Protein AF-A0A6P0TKI1-F1 (afdb_monomer)

pLDDT: mean 76.1, std 17.0, range [27.91, 98.0]

Radius of gyration: 43.07 Å; Cα contacts (8 Å, |Δi|>4): 318; chains: 1; bounding box: 71×41×151 Å

Solvent-accessible surface area (backbone atoms only — not comparable to full-atom values): 20680 Å² total; per-residu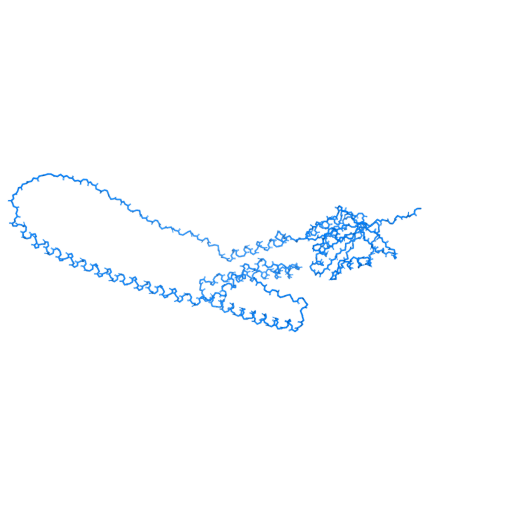e (Å²): 138,79,88,75,72,78,72,84,85,58,58,67,84,57,47,51,58,53,50,52,52,50,51,52,51,50,52,52,50,51,50,48,31,53,52,25,43,59,56,44,58,74,37,76,86,48,32,62,61,53,50,50,43,50,52,51,51,52,50,53,50,50,51,52,47,44,40,38,75,73,66,71,39,90,56,71,64,57,71,71,63,47,74,80,57,46,78,48,49,53,56,54,50,51,54,10,65,53,76,58,82,64,57,58,63,51,53,55,52,50,53,56,51,50,56,52,50,51,57,50,49,55,55,52,49,57,51,49,52,56,51,52,51,55,50,49,56,51,50,52,58,51,49,54,61,49,51,70,59,51,80,79,62,86,89,77,87,90,84,88,87,87,89,81,84,89,84,82,84,82,82,82,80,82,83,79,81,82,76,79,78,82,77,77,85,66,58,70,65,59,57,51,50,50,52,50,52,53,52,48,52,35,57,75,68,36,74,78,54,63,65,82,55,49,35,67,57,56,23,51,66,72,55,71,58,48,94,35,24,40,38,38,39,32,46,27,79,48,72,68,48,48,54,48,47,50,48,31,50,59,41,32,59,69,49,43,74,79,59,39,93,56,61,72,48,79,45,83,35,73,31,79,88,36,69,69,54,29,54,52,49,53,35,68,43,87,47,86,62,59,75,42,28,39,36,37,44,36,40,54,74,85,67,51,80,85,74,52,70,69,59,47,53,37,43,45,56,91,46,99,50,68,45,69,19,38,57,41,84,90,46,64,49,74,56,80,36,35,36,38,38,24,47,26,67,63,80,79,74,85,124

Secondary structure (DSSP, 8-state):
-------TT--HHHHHHHHHHHHHHHHHHHHHHHHHHHHHTT-HHHHHHHHHHHHHHHHHHHHHHHHHHHS----THHHHT-TTTHHHHHHHHHHHH--GGGHHHHHHHHHHHHHHHHHHHHHHHHHHHHHHHHHHHHHHHHHHHHHHHHTTS------------PPPPPPPPPPP--PPP------HHHHHHHHHHHHHHHHHTTSS---TT-HHHHHHHHTS-TTSEEEEEEEESSHHHHHHHHHHHHHHHHHGGGT-SPPEEEEEEE-SS-HHHHHHHHHH----PPSSEEEEEE--TT--GGGS-SEEEEE-TTSS-EEEEEEEEEEEEEESEEEEEEEEPPP----

Nearest PDB structures (foldseek):
  3a3k-assembly2_B  TM=5.604E-01  e=4.523E+00  Rattus norvegicus

Sequence (351 aa):
MGINLPVESQPLAIAIPAATVMLCLSGWLGWCILQGLRHSWQNVALRHTLQLFYLLLVSLLLQSFAIVYILDKDITAIPRYNFISYPVLLPLFAIGLTREGKRQKVEGKRQKAEGRRQK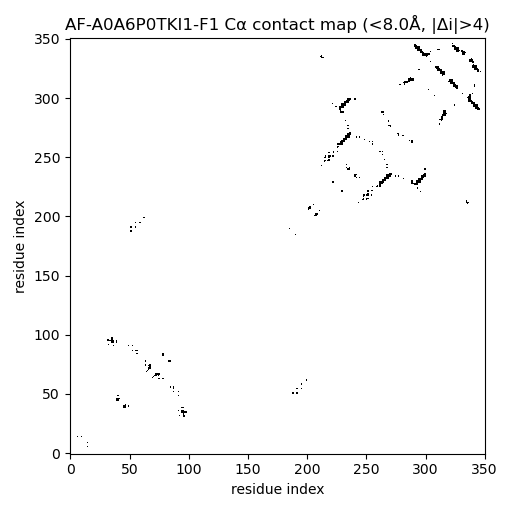AGEKAEGRRQKAGEKAKGRRQKAGEKAKGRRQKAEQKTPNSPTPPLPYSPTPSLPHSPTSPLPHSLTPPLLTALLAGLLSTCFVVHGIVFQKGYHPHQVAQDMTQFPEQSLLVAVSYQSLQEVALGLSFALEVEKRYPQLGETPAHFIFIDRSNSYADAWQQLRLAPHALSLPLNLWAIASPGMKTKDYPPTLTVRRPNRKARVTCAIAPDYFHRIGFPYQLFQCPLPQRNQ

Mean predicted aligned error: 17.3 Å

Structure (mmCIF, N/CA/C/O backbone):
data_AF-A0A6P0TKI1-F1
#
_entry.id   AF-A0A6P0TKI1-F1
#
loop_
_atom_site.group_PDB
_atom_site.id
_atom_site.type_symbol
_atom_site.label_atom_id
_atom_site.label_alt_id
_atom_site.label_comp_id
_atom_site.label_asym_id
_atom_site.label_entity_id
_atom_site.label_seq_id
_atom_site.pdbx_PDB_ins_code
_atom_site.Cartn_x
_atom_site.Cartn_y
_atom_site.Cartn_z
_atom_site.occupancy
_atom_site.B_iso_or_equiv
_atom_site.auth_seq_id
_atom_site.auth_comp_id
_atom_site.auth_asym_id
_atom_site.auth_atom_id
_atom_site.pdbx_PDB_model_num
ATOM 1 N N . MET A 1 1 ? 11.376 -12.779 -14.293 1.00 27.91 1 MET A N 1
ATOM 2 C CA . MET A 1 1 ? 11.626 -14.053 -13.590 1.00 27.91 1 MET A CA 1
ATOM 3 C C . MET A 1 1 ? 12.611 -13.757 -12.466 1.00 27.91 1 MET A C 1
ATOM 5 O O . MET A 1 1 ? 13.812 -13.850 -12.662 1.00 27.91 1 MET A O 1
ATOM 9 N N . GLY A 1 2 ? 12.109 -13.218 -11.353 1.00 34.00 2 GLY A N 1
ATOM 10 C CA . GLY A 1 2 ? 12.927 -12.927 -10.177 1.00 34.00 2 GLY A CA 1
ATOM 11 C C . GLY A 1 2 ? 12.898 -14.144 -9.268 1.00 34.00 2 GLY A C 1
ATOM 12 O O . GLY A 1 2 ? 11.821 -14.545 -8.837 1.00 34.00 2 GLY A O 1
ATOM 13 N N . ILE A 1 3 ? 14.053 -14.755 -9.024 1.00 31.95 3 ILE A N 1
ATOM 14 C CA . ILE A 1 3 ? 14.199 -15.772 -7.985 1.00 31.95 3 ILE A CA 1
ATOM 15 C C . ILE A 1 3 ? 14.209 -15.009 -6.656 1.00 31.95 3 ILE A C 1
ATOM 17 O O . ILE A 1 3 ? 15.262 -14.593 -6.184 1.00 31.95 3 ILE A O 1
ATOM 21 N N . ASN A 1 4 ? 13.028 -14.761 -6.091 1.00 36.22 4 ASN A N 1
ATOM 22 C CA . ASN A 1 4 ? 12.914 -14.343 -4.698 1.00 36.22 4 ASN A CA 1
ATOM 23 C C . ASN A 1 4 ? 12.928 -15.614 -3.854 1.00 36.22 4 ASN A C 1
ATOM 25 O O . ASN A 1 4 ? 11.908 -16.282 -3.697 1.00 36.22 4 ASN A O 1
ATOM 29 N N . LEU A 1 5 ? 14.111 -15.978 -3.364 1.00 43.09 5 LEU A N 1
ATOM 30 C CA . LEU A 1 5 ? 14.224 -16.956 -2.289 1.00 43.09 5 LEU A CA 1
ATOM 31 C C . LEU A 1 5 ? 13.527 -16.363 -1.051 1.00 43.09 5 LEU A C 1
ATOM 33 O O . LEU A 1 5 ? 13.781 -15.200 -0.733 1.00 43.09 5 LEU A O 1
ATOM 37 N N . PRO A 1 6 ? 12.634 -17.100 -0.372 1.00 42.78 6 PRO A N 1
ATOM 38 C CA . PRO A 1 6 ? 11.973 -16.615 0.833 1.00 42.78 6 PRO A CA 1
ATOM 39 C C . PRO A 1 6 ? 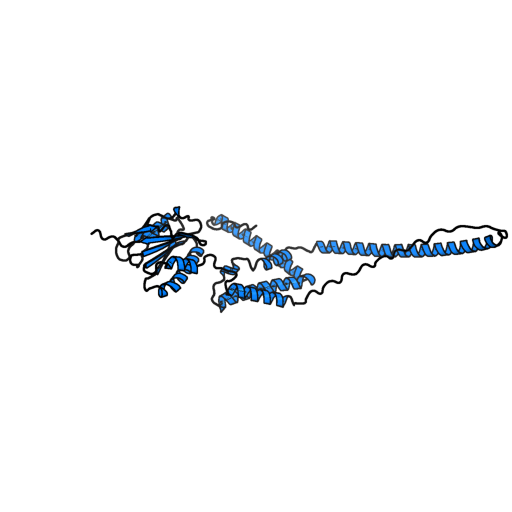13.026 -16.473 1.940 1.00 42.78 6 PRO A C 1
ATOM 41 O O . PRO A 1 6 ? 13.535 -17.471 2.446 1.00 42.78 6 PRO A O 1
ATOM 44 N N . VAL A 1 7 ? 13.410 -15.233 2.263 1.00 50.31 7 VAL A N 1
ATOM 45 C CA . VAL A 1 7 ? 14.434 -14.930 3.285 1.00 50.31 7 VAL A CA 1
ATOM 46 C C . VAL A 1 7 ? 13.836 -14.880 4.698 1.00 50.31 7 VAL A C 1
ATOM 48 O O . VAL A 1 7 ? 14.569 -14.927 5.681 1.00 50.31 7 VAL A O 1
ATOM 51 N N . GLU A 1 8 ? 12.512 -14.856 4.844 1.00 40.09 8 GLU A N 1
ATOM 52 C CA . GLU A 1 8 ? 11.886 -14.940 6.163 1.00 40.09 8 GLU A CA 1
ATOM 53 C C . GLU A 1 8 ? 11.973 -16.382 6.694 1.00 40.09 8 GLU A C 1
ATOM 55 O O . GLU A 1 8 ? 11.324 -17.288 6.177 1.00 40.09 8 GLU A O 1
ATOM 60 N N . SER A 1 9 ? 12.800 -16.573 7.735 1.00 53.84 9 SER A N 1
ATOM 61 C CA . SER A 1 9 ? 13.033 -17.801 8.535 1.00 53.84 9 SER A CA 1
ATOM 62 C C . SER A 1 9 ? 14.008 -18.881 8.015 1.00 53.84 9 SER A C 1
ATOM 64 O O . SER A 1 9 ? 13.968 -20.019 8.478 1.00 53.84 9 SER A O 1
ATOM 66 N N . GLN A 1 10 ? 14.949 -18.562 7.119 1.00 68.06 10 GLN A N 1
ATOM 67 C CA . GLN A 1 10 ? 15.999 -19.525 6.730 1.00 68.06 10 GLN A CA 1
ATOM 68 C C . GLN A 1 10 ? 17.114 -19.621 7.796 1.00 68.06 10 GLN A C 1
ATOM 70 O O . GLN A 1 10 ? 17.550 -18.589 8.315 1.00 68.06 10 GLN A O 1
ATOM 75 N N . PRO A 1 11 ? 17.637 -20.824 8.109 1.00 84.25 11 PRO A N 1
ATOM 76 C CA . PRO A 1 11 ? 18.769 -20.968 9.018 1.00 84.25 11 PRO A CA 1
ATOM 77 C C . PRO A 1 11 ? 19.996 -20.225 8.473 1.00 84.25 11 PRO A C 1
ATOM 79 O O . PRO A 1 11 ? 20.278 -20.243 7.271 1.00 84.25 11 PRO A O 1
ATOM 82 N N . LEU A 1 12 ? 20.754 -19.596 9.376 1.00 81.19 12 LEU A N 1
ATOM 83 C CA . LEU A 1 12 ? 21.861 -18.685 9.048 1.00 81.19 12 LEU A CA 1
ATOM 84 C C . LEU A 1 12 ? 22.904 -19.323 8.105 1.00 81.19 12 LEU A C 1
ATOM 86 O O . LEU A 1 12 ? 23.461 -18.654 7.236 1.00 81.19 12 LEU A O 1
ATOM 90 N N . ALA A 1 13 ? 23.099 -20.640 8.231 1.00 84.56 13 ALA A N 1
ATOM 91 C CA . ALA A 1 13 ? 23.997 -21.442 7.404 1.00 84.56 13 ALA A CA 1
ATOM 92 C C . ALA A 1 13 ? 23.614 -21.493 5.912 1.00 84.56 13 ALA A C 1
ATOM 94 O O . ALA A 1 13 ? 24.494 -21.668 5.076 1.00 84.56 13 ALA A O 1
ATOM 95 N N . ILE A 1 14 ? 22.332 -21.328 5.564 1.00 78.19 14 ILE A N 1
ATOM 96 C CA . ILE A 1 14 ? 21.852 -21.267 4.171 1.00 78.19 14 ILE A CA 1
ATOM 97 C C . ILE A 1 14 ? 21.772 -19.809 3.703 1.00 78.19 14 ILE A C 1
ATOM 99 O O . ILE A 1 14 ? 22.105 -19.497 2.557 1.00 78.19 14 ILE A O 1
ATOM 103 N N . ALA A 1 15 ? 21.384 -18.900 4.602 1.00 72.50 15 ALA A N 1
ATOM 104 C CA . ALA A 1 15 ? 21.229 -17.484 4.289 1.00 72.50 15 ALA A CA 1
ATOM 105 C C . ALA A 1 15 ? 22.553 -16.824 3.863 1.00 72.50 15 ALA A C 1
ATOM 107 O O . ALA A 1 15 ? 22.581 -16.119 2.854 1.00 72.50 15 ALA A O 1
ATOM 108 N N . ILE A 1 16 ? 23.652 -17.083 4.583 1.00 84.94 16 ILE A N 1
ATOM 109 C CA . ILE A 1 16 ? 24.971 -16.505 4.277 1.00 84.94 16 ILE A CA 1
ATOM 110 C C . ILE A 1 16 ? 25.453 -16.874 2.863 1.00 84.94 16 ILE A C 1
ATOM 112 O O . ILE A 1 16 ? 25.686 -15.955 2.076 1.00 84.94 16 ILE A O 1
ATOM 116 N N . PRO A 1 17 ? 25.577 -18.161 2.476 1.00 86.19 17 PRO A N 1
ATOM 117 C CA . PRO A 1 17 ? 26.071 -18.509 1.145 1.00 86.19 17 PRO A CA 1
ATOM 118 C C . PRO A 1 17 ? 25.135 -18.029 0.029 1.00 86.19 17 PRO A C 1
ATOM 120 O O . PRO A 1 17 ? 25.620 -17.568 -1.005 1.00 86.19 17 PRO A O 1
ATOM 123 N N . ALA A 1 18 ? 23.811 -18.061 0.232 1.00 70.69 18 ALA A N 1
ATOM 124 C CA . ALA A 1 18 ? 22.858 -17.525 -0.740 1.00 70.69 18 ALA A CA 1
ATOM 125 C C . ALA A 1 18 ? 23.038 -16.009 -0.944 1.00 70.69 18 ALA A C 1
ATOM 127 O O . ALA A 1 18 ? 23.073 -15.539 -2.085 1.00 70.69 18 ALA A O 1
ATOM 128 N N . ALA A 1 19 ? 23.227 -15.254 0.145 1.00 74.31 19 ALA A N 1
ATOM 129 C CA . ALA A 1 19 ? 23.512 -13.824 0.088 1.00 74.31 19 ALA A CA 1
ATOM 130 C C . ALA A 1 19 ? 24.847 -13.539 -0.618 1.00 74.31 19 ALA A C 1
ATOM 132 O O . ALA A 1 19 ? 24.909 -12.658 -1.476 1.00 74.31 19 ALA A O 1
ATOM 133 N N . THR A 1 20 ? 25.899 -14.314 -0.333 1.00 89.31 20 THR A N 1
ATOM 134 C CA . THR A 1 20 ? 27.199 -14.175 -1.009 1.00 89.31 20 THR A CA 1
ATOM 135 C C . THR A 1 20 ? 27.079 -14.414 -2.513 1.00 89.31 20 THR A C 1
ATOM 137 O O . THR A 1 20 ? 27.559 -13.599 -3.300 1.00 89.31 20 THR A O 1
ATOM 140 N N . VAL A 1 21 ? 26.388 -15.479 -2.934 1.00 83.94 21 VAL A N 1
ATOM 141 C CA . VAL A 1 21 ? 26.163 -15.773 -4.360 1.00 83.94 21 VAL A CA 1
ATOM 142 C C . VAL A 1 21 ? 25.369 -14.653 -5.035 1.00 83.94 21 VAL A C 1
ATOM 144 O O . VAL A 1 21 ? 25.745 -14.215 -6.124 1.00 83.94 21 VAL A O 1
ATOM 147 N N . MET A 1 22 ? 24.317 -14.139 -4.389 1.00 72.12 22 MET A N 1
ATOM 148 C CA . MET A 1 22 ? 23.551 -13.006 -4.917 1.00 72.12 22 MET A CA 1
ATOM 149 C C . MET A 1 22 ? 24.398 -11.740 -5.058 1.00 72.12 22 MET A C 1
ATOM 151 O O . MET A 1 22 ? 24.291 -11.063 -6.082 1.00 72.12 22 MET A O 1
ATOM 155 N N . LEU A 1 23 ? 25.258 -11.428 -4.086 1.00 83.62 23 LEU A N 1
ATOM 156 C CA . LEU A 1 23 ? 26.157 -10.273 -4.158 1.00 83.62 23 LEU A CA 1
ATOM 157 C C . LEU A 1 23 ? 27.188 -10.430 -5.279 1.00 83.62 23 LEU A C 1
ATOM 159 O O . LEU A 1 23 ? 27.369 -9.502 -6.069 1.00 83.62 23 LEU A O 1
ATOM 163 N N . CYS A 1 24 ? 27.810 -11.605 -5.407 1.00 91.06 24 CYS A N 1
ATOM 164 C CA . CYS A 1 24 ? 28.759 -11.884 -6.486 1.00 91.06 24 CYS A CA 1
ATOM 165 C C . CYS A 1 24 ? 28.097 -11.785 -7.868 1.00 91.06 24 CYS A C 1
ATOM 167 O O . CYS A 1 24 ? 28.640 -11.130 -8.761 1.00 91.06 24 CYS A O 1
ATOM 169 N N . LEU A 1 25 ? 26.910 -12.378 -8.045 1.00 77.25 25 LEU A N 1
ATOM 170 C CA . LEU A 1 25 ? 26.154 -12.300 -9.299 1.00 77.25 25 LEU A CA 1
ATOM 171 C C . LEU A 1 25 ? 25.717 -10.869 -9.615 1.00 77.25 25 LEU A C 1
ATOM 173 O O . LEU A 1 25 ? 25.857 -10.429 -10.754 1.00 77.25 25 LEU A O 1
ATOM 177 N N . SER A 1 26 ? 25.232 -10.128 -8.617 1.00 77.88 26 SER A N 1
ATOM 178 C CA . SER A 1 26 ? 24.803 -8.734 -8.789 1.00 77.88 26 SER A CA 1
ATOM 179 C C . SER A 1 26 ? 25.979 -7.825 -9.144 1.00 77.88 26 SER A C 1
ATOM 181 O O . SER A 1 26 ? 25.866 -7.008 -10.056 1.00 77.88 26 SER A O 1
ATOM 183 N N . GLY A 1 27 ? 27.129 -8.004 -8.486 1.00 89.06 27 GLY A N 1
ATOM 184 C CA . GLY A 1 27 ? 28.359 -7.274 -8.795 1.00 89.06 27 GLY A CA 1
ATOM 185 C C . GLY A 1 27 ? 28.879 -7.580 -10.200 1.00 89.06 27 GLY A C 1
ATOM 186 O O . GLY A 1 27 ? 29.197 -6.662 -10.957 1.00 89.06 27 GLY A O 1
ATOM 187 N N . TRP A 1 28 ? 28.897 -8.858 -10.593 1.00 89.56 28 TRP A N 1
ATOM 188 C CA . TRP A 1 28 ? 29.292 -9.272 -11.941 1.00 89.56 28 TRP A CA 1
ATOM 189 C C . TRP A 1 28 ? 28.352 -8.723 -13.021 1.00 89.56 28 TRP A C 1
ATOM 191 O O . TRP A 1 28 ? 28.814 -8.196 -14.038 1.00 89.56 28 TRP A O 1
ATOM 201 N N . LEU A 1 29 ? 27.039 -8.796 -12.790 1.00 75.75 29 LEU A N 1
ATOM 202 C CA . LEU A 1 29 ? 26.029 -8.259 -13.697 1.00 75.75 29 LEU A CA 1
ATOM 203 C C . LEU A 1 29 ? 26.171 -6.737 -13.827 1.00 75.75 29 LEU A C 1
ATOM 205 O O . LEU A 1 29 ? 26.230 -6.223 -14.945 1.00 75.75 29 LEU A O 1
ATOM 209 N N . GLY A 1 30 ? 26.306 -6.029 -12.702 1.00 80.94 30 GLY A N 1
ATOM 210 C CA . GLY A 1 30 ? 26.534 -4.584 -12.666 1.00 80.94 30 GLY A CA 1
ATOM 211 C C . GLY A 1 30 ? 27.793 -4.178 -13.431 1.00 80.94 30 GLY A C 1
ATOM 212 O O . GLY A 1 30 ? 27.753 -3.257 -14.245 1.00 80.94 30 GLY A O 1
ATOM 213 N N . TRP A 1 31 ? 28.888 -4.920 -13.261 1.00 87.06 31 TRP A N 1
ATOM 214 C CA . TRP A 1 31 ? 30.118 -4.710 -14.022 1.00 87.06 31 TRP A CA 1
ATOM 215 C C . TRP A 1 31 ? 29.921 -4.916 -15.531 1.00 87.06 31 TRP A C 1
ATOM 217 O O . TRP A 1 31 ? 30.362 -4.083 -16.326 1.00 87.06 31 TRP A O 1
ATOM 227 N N . CYS A 1 32 ? 29.220 -5.979 -15.945 1.00 77.56 32 CYS A N 1
ATOM 228 C CA . CYS A 1 32 ? 28.917 -6.227 -17.359 1.00 77.56 32 CYS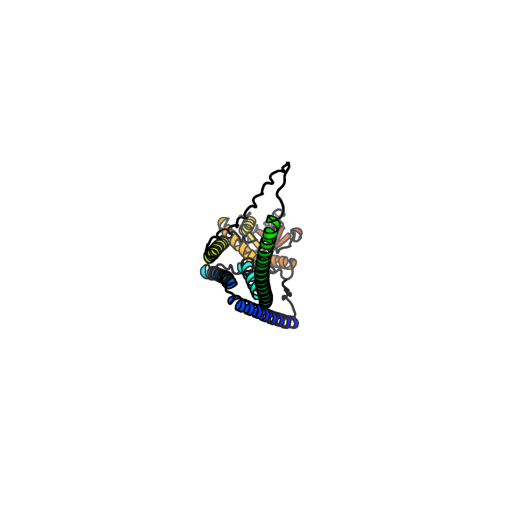 A CA 1
ATOM 229 C C . CYS A 1 32 ? 28.099 -5.085 -17.978 1.00 77.56 32 CYS A C 1
ATOM 231 O O . CYS A 1 32 ? 28.432 -4.609 -19.064 1.00 77.56 32 CYS A O 1
ATOM 233 N N . ILE A 1 33 ? 27.076 -4.613 -17.263 1.00 79.31 33 ILE A N 1
ATOM 234 C CA . ILE A 1 33 ? 26.229 -3.491 -17.681 1.00 79.31 33 ILE A CA 1
ATOM 235 C C . ILE A 1 33 ? 27.063 -2.213 -17.807 1.00 79.31 33 ILE A C 1
ATOM 237 O O . ILE A 1 33 ? 27.002 -1.547 -18.838 1.00 79.31 33 ILE A O 1
ATOM 241 N N . LEU A 1 34 ? 27.901 -1.895 -16.815 1.00 84.75 34 LEU A N 1
ATOM 242 C CA . LEU A 1 34 ? 28.771 -0.715 -16.850 1.00 84.75 34 LEU A CA 1
ATOM 243 C C . LEU A 1 34 ? 29.755 -0.754 -18.024 1.00 84.75 34 LEU A C 1
ATOM 245 O O . LEU A 1 34 ? 29.964 0.266 -18.683 1.00 84.75 34 LEU A O 1
ATOM 249 N N . GLN A 1 35 ? 30.330 -1.920 -18.329 1.00 83.44 35 GLN A N 1
ATOM 250 C CA . GLN A 1 35 ? 31.193 -2.074 -19.501 1.00 83.44 35 GLN A CA 1
ATOM 251 C C . GLN A 1 35 ? 30.429 -1.856 -20.813 1.00 83.44 35 GLN A C 1
ATOM 253 O O . GLN A 1 35 ? 30.927 -1.151 -21.695 1.00 83.44 35 GLN A O 1
ATOM 258 N N . GLY A 1 36 ? 29.221 -2.413 -20.939 1.00 81.94 36 GLY A N 1
ATOM 259 C CA . GLY A 1 36 ? 28.372 -2.222 -22.114 1.00 81.94 36 GLY A CA 1
ATOM 260 C C . GLY A 1 36 ? 27.915 -0.775 -22.294 1.00 81.94 36 GLY A C 1
ATOM 261 O O . GLY A 1 36 ? 27.992 -0.253 -23.408 1.00 81.94 36 GLY A O 1
ATOM 262 N N . LEU A 1 37 ? 27.539 -0.086 -21.210 1.00 80.94 37 LEU A N 1
ATOM 263 C CA . LEU A 1 37 ? 27.228 1.348 -21.245 1.00 80.94 37 LEU A CA 1
ATOM 264 C C . LEU A 1 37 ? 28.454 2.177 -21.637 1.00 80.94 37 LEU A C 1
ATOM 266 O O . LEU A 1 37 ? 28.342 3.053 -22.493 1.00 80.94 37 LEU A O 1
ATOM 270 N N . ARG A 1 38 ? 29.631 1.891 -21.062 1.00 84.88 38 ARG A N 1
ATOM 271 C CA . ARG A 1 38 ? 30.873 2.615 -21.381 1.00 84.88 38 ARG A CA 1
ATOM 272 C C . ARG A 1 38 ? 31.260 2.456 -22.851 1.00 84.88 38 ARG A C 1
ATOM 274 O O . ARG A 1 38 ? 31.682 3.428 -23.473 1.00 84.88 38 ARG A O 1
ATOM 281 N N . HIS A 1 39 ? 31.097 1.257 -23.407 1.00 81.12 39 HIS A N 1
ATOM 282 C CA . HIS A 1 39 ? 31.342 1.004 -24.826 1.00 81.12 39 HIS A CA 1
ATOM 283 C C . HIS A 1 39 ? 30.304 1.704 -25.714 1.00 81.12 39 HIS A C 1
ATOM 285 O O . HIS A 1 39 ? 30.660 2.376 -26.678 1.00 81.12 39 HIS A O 1
ATOM 291 N N . SER A 1 40 ? 29.028 1.628 -25.338 1.00 77.94 40 SER A N 1
ATOM 292 C CA . SER A 1 40 ? 27.924 2.258 -26.069 1.00 77.94 40 SER A CA 1
ATOM 293 C C . SER A 1 40 ? 27.997 3.786 -26.076 1.00 77.94 40 SER A C 1
ATOM 295 O O . SER A 1 40 ? 27.550 4.419 -27.029 1.00 77.94 40 SER A O 1
ATOM 297 N N . TRP A 1 41 ? 28.618 4.392 -25.062 1.00 79.06 41 TRP A N 1
ATOM 298 C CA . TRP A 1 41 ? 28.850 5.838 -25.008 1.00 79.06 41 TRP A CA 1
ATOM 299 C C . TRP A 1 41 ? 29.778 6.338 -26.128 1.00 79.06 41 TRP A C 1
ATOM 301 O O . TRP A 1 41 ? 29.708 7.502 -26.524 1.00 79.06 41 TRP A O 1
ATOM 311 N N . GLN A 1 42 ? 30.637 5.469 -26.670 1.00 82.69 42 GLN A N 1
ATOM 312 C CA . GLN A 1 42 ? 31.531 5.810 -27.782 1.00 82.69 42 GLN A CA 1
ATOM 313 C C . GLN A 1 42 ? 30.794 5.841 -29.133 1.00 82.69 42 GLN A C 1
ATOM 315 O O . GLN A 1 42 ? 31.270 6.470 -30.078 1.00 82.69 42 GLN A O 1
ATOM 320 N N . ASN A 1 43 ? 29.609 5.228 -29.221 1.00 80.38 43 ASN A N 1
ATOM 321 C CA . ASN A 1 43 ? 28.783 5.239 -30.423 1.00 80.38 43 ASN A CA 1
ATOM 322 C C . ASN A 1 43 ? 27.953 6.529 -30.488 1.00 80.38 43 ASN A C 1
ATOM 324 O O . ASN A 1 43 ? 26.975 6.699 -29.758 1.00 80.38 43 ASN A O 1
ATOM 328 N N . VAL A 1 44 ? 28.307 7.424 -31.416 1.00 79.75 44 VAL A N 1
ATOM 329 C CA . VAL A 1 44 ? 27.638 8.728 -31.615 1.00 79.75 44 VAL A CA 1
ATOM 330 C C . VAL A 1 44 ? 26.126 8.579 -31.831 1.00 79.75 44 VAL A C 1
ATOM 332 O O . VAL A 1 44 ? 25.356 9.380 -31.312 1.00 79.75 44 VAL A O 1
ATOM 335 N N . ALA A 1 45 ? 25.695 7.516 -32.517 1.00 79.62 45 ALA A N 1
ATOM 336 C CA . ALA A 1 45 ? 24.282 7.246 -32.780 1.00 79.62 45 ALA A CA 1
ATOM 337 C C . ALA A 1 45 ? 23.464 6.927 -31.513 1.00 79.62 45 ALA A C 1
ATOM 339 O O . ALA A 1 45 ? 22.300 7.304 -31.435 1.00 79.62 45 ALA A O 1
ATOM 340 N N . LEU A 1 46 ? 24.058 6.263 -30.513 1.00 79.69 46 LEU A N 1
ATOM 341 C CA . LEU A 1 46 ? 23.348 5.839 -29.296 1.00 79.69 46 LEU A CA 1
ATOM 342 C C . LEU A 1 46 ? 23.514 6.826 -28.132 1.00 79.69 46 LEU A C 1
ATOM 344 O O . LEU A 1 46 ? 22.740 6.802 -27.174 1.00 79.69 46 LEU A O 1
ATOM 348 N N . ARG A 1 47 ? 24.504 7.720 -28.219 1.00 81.12 47 ARG A N 1
ATOM 349 C CA . ARG A 1 47 ? 24.855 8.674 -27.160 1.00 81.12 47 ARG A CA 1
ATOM 350 C C . ARG A 1 47 ? 23.680 9.561 -26.747 1.00 81.12 47 ARG A C 1
ATOM 352 O O . ARG A 1 47 ? 23.458 9.737 -25.553 1.00 81.12 47 ARG A O 1
ATOM 359 N N . HIS A 1 48 ? 22.912 10.083 -27.704 1.00 80.81 48 HIS A N 1
ATOM 360 C CA . HIS A 1 48 ? 21.779 10.967 -27.408 1.00 80.81 48 HIS A CA 1
ATOM 361 C C . HIS A 1 48 ? 20.634 10.238 -26.694 1.00 80.81 48 HIS A C 1
ATOM 363 O O . HIS A 1 48 ? 20.079 10.756 -25.727 1.00 80.81 48 HIS A O 1
ATOM 369 N N . THR A 1 49 ? 20.326 9.008 -27.108 1.00 82.19 49 THR A N 1
ATOM 370 C CA . THR A 1 49 ? 19.309 8.168 -26.460 1.00 82.19 49 THR A CA 1
ATOM 371 C C . THR A 1 49 ? 19.709 7.812 -25.028 1.00 82.19 49 THR A C 1
ATOM 373 O O . THR A 1 49 ? 18.898 7.919 -24.110 1.00 82.19 49 THR A O 1
ATOM 376 N N . LEU A 1 50 ? 20.980 7.455 -24.813 1.00 83.56 50 LEU A N 1
ATOM 377 C CA . LEU A 1 50 ? 21.512 7.151 -23.483 1.00 83.56 50 LEU A CA 1
ATOM 378 C C . LEU A 1 50 ? 21.471 8.370 -22.553 1.00 83.56 50 LEU A C 1
ATOM 380 O O . LEU A 1 50 ? 21.079 8.250 -21.394 1.00 83.56 50 LEU A O 1
ATOM 384 N N . GLN A 1 51 ? 21.844 9.545 -23.071 1.00 83.00 51 GLN A N 1
ATOM 385 C CA . GLN A 1 51 ? 21.789 10.802 -22.325 1.00 83.00 51 GLN A CA 1
ATOM 386 C C . GLN A 1 51 ? 20.364 11.144 -21.885 1.00 83.00 51 GLN A C 1
ATOM 388 O O . GLN A 1 51 ? 20.187 11.573 -20.749 1.00 83.00 51 GLN A O 1
ATOM 393 N N . LEU A 1 52 ? 19.358 10.916 -22.735 1.00 84.06 52 LEU A N 1
ATOM 394 C CA . LEU A 1 52 ? 17.953 11.150 -22.390 1.00 84.06 52 LEU A CA 1
ATOM 395 C C . LEU A 1 52 ? 17.468 10.227 -21.274 1.00 84.06 52 LEU A C 1
ATOM 397 O O . LEU A 1 52 ? 16.892 10.713 -20.304 1.00 84.06 52 LEU A O 1
ATOM 401 N N . PHE A 1 53 ? 17.733 8.921 -21.373 1.00 84.94 53 PHE A N 1
ATOM 402 C CA . PHE A 1 53 ? 17.352 7.980 -20.316 1.00 84.94 53 PHE A CA 1
ATOM 403 C C . PHE A 1 53 ? 18.059 8.284 -18.992 1.00 84.94 53 PHE A C 1
ATOM 405 O O . PHE A 1 53 ? 17.430 8.232 -17.937 1.00 84.94 53 PHE A O 1
ATOM 412 N N . TYR A 1 54 ? 19.342 8.653 -19.039 1.00 85.31 54 TYR A N 1
ATOM 413 C CA . TYR A 1 54 ? 20.094 9.046 -17.850 1.00 85.31 54 TYR A CA 1
ATOM 414 C C . TYR A 1 54 ? 19.546 10.333 -17.216 1.00 85.31 54 TYR A C 1
ATOM 416 O O . TYR A 1 54 ? 19.294 10.359 -16.013 1.00 85.31 54 TYR A O 1
ATOM 424 N N . LEU A 1 55 ? 19.307 11.380 -18.014 1.00 86.12 55 LEU A N 1
ATOM 425 C CA . LEU A 1 55 ? 18.709 12.636 -17.543 1.00 86.12 55 LEU A CA 1
ATOM 426 C C . LEU A 1 55 ? 17.326 12.412 -16.933 1.00 86.12 55 LEU A C 1
ATOM 428 O O . LEU A 1 55 ? 17.038 12.958 -15.872 1.00 86.12 55 LEU A O 1
ATOM 432 N N . LEU A 1 56 ? 16.495 11.587 -17.571 1.00 83.12 56 LEU A N 1
ATOM 433 C CA . LEU A 1 56 ? 15.169 11.242 -17.069 1.00 83.12 56 LEU A CA 1
ATOM 434 C C . LEU A 1 56 ? 15.252 10.509 -15.723 1.00 83.12 56 LEU A C 1
ATOM 436 O O . LEU A 1 56 ? 14.528 10.859 -14.795 1.00 83.12 56 LEU A O 1
ATOM 440 N N . LEU A 1 57 ? 16.165 9.539 -15.590 1.00 83.81 57 LEU A N 1
ATOM 441 C CA . LEU A 1 57 ? 16.375 8.802 -14.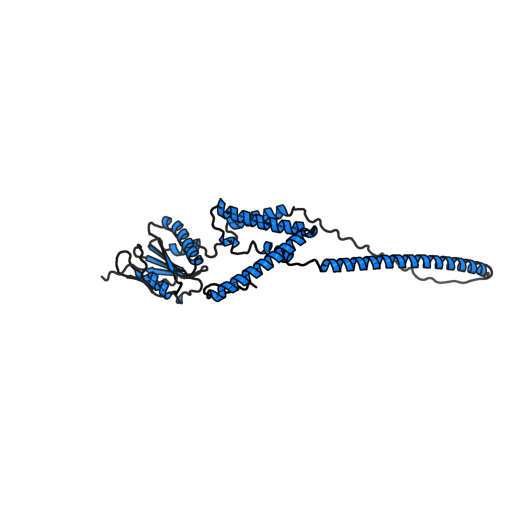342 1.00 83.81 57 LEU A CA 1
ATOM 442 C C . LEU A 1 57 ? 16.852 9.723 -13.209 1.00 83.81 57 LEU A C 1
ATOM 444 O O . LEU A 1 57 ? 16.296 9.690 -12.113 1.00 83.81 57 LEU A O 1
ATOM 448 N N . VAL A 1 58 ? 17.858 10.563 -13.471 1.00 84.50 58 VAL A N 1
ATOM 449 C CA . VAL A 1 58 ? 18.384 11.521 -12.485 1.00 84.50 58 VAL A CA 1
ATOM 450 C C . VAL A 1 58 ? 17.318 12.545 -12.099 1.00 84.50 58 VAL A C 1
ATOM 452 O O . VAL A 1 58 ? 17.159 12.840 -10.917 1.00 84.50 58 VAL A O 1
ATOM 455 N N . SER A 1 59 ? 16.554 13.052 -13.069 1.00 84.94 59 SER A N 1
ATOM 456 C CA . SER A 1 59 ? 15.453 13.984 -12.814 1.00 84.94 59 SER A CA 1
ATOM 457 C C . SER A 1 59 ? 14.373 13.353 -11.934 1.00 84.94 59 SER A C 1
ATOM 459 O O . SER A 1 59 ? 13.954 13.982 -10.964 1.00 84.94 59 SER A O 1
ATOM 461 N N . LEU A 1 60 ? 13.986 12.100 -12.197 1.00 82.50 60 LEU A N 1
ATOM 462 C CA . LEU A 1 60 ? 13.010 11.367 -11.387 1.00 82.50 60 LEU A CA 1
ATOM 463 C C . LEU A 1 60 ? 13.495 11.162 -9.942 1.00 82.50 60 LEU A C 1
ATOM 465 O O . LEU A 1 60 ? 12.727 11.337 -8.992 1.00 82.50 60 LEU A O 1
ATOM 469 N N . LEU A 1 61 ? 14.774 10.814 -9.766 1.00 82.12 61 LEU A N 1
ATOM 470 C CA . LEU A 1 61 ? 15.386 10.673 -8.442 1.00 82.12 61 LEU A CA 1
ATOM 471 C C . LEU A 1 61 ? 15.415 12.009 -7.694 1.00 82.12 61 LEU A C 1
ATOM 473 O O . LEU A 1 61 ? 15.054 12.057 -6.520 1.00 82.12 61 LEU A O 1
ATOM 477 N N . LEU A 1 62 ? 15.781 13.095 -8.378 1.00 84.94 62 LEU A N 1
ATOM 478 C CA . LEU A 1 62 ? 15.829 14.429 -7.785 1.00 84.94 62 LEU A CA 1
ATOM 479 C C . LEU A 1 62 ? 14.433 14.937 -7.404 1.00 84.94 62 LEU A C 1
ATOM 481 O O . LEU A 1 62 ? 14.269 15.499 -6.327 1.00 84.94 62 LEU A O 1
ATOM 485 N N . GLN A 1 63 ? 13.419 14.702 -8.242 1.00 82.81 63 GLN A N 1
ATOM 486 C CA . GLN A 1 63 ? 12.021 15.011 -7.921 1.00 82.81 63 GLN A CA 1
ATOM 487 C C . GLN A 1 63 ? 11.546 14.230 -6.694 1.00 82.81 63 GLN A C 1
ATOM 489 O O . GLN A 1 63 ? 10.940 14.809 -5.796 1.00 82.81 63 GLN A O 1
ATOM 494 N N . SER A 1 64 ? 11.861 12.934 -6.627 1.00 75.56 64 SER A N 1
ATOM 495 C CA . SER A 1 64 ? 11.518 12.093 -5.473 1.00 75.56 64 SER A CA 1
ATOM 496 C C . SER A 1 64 ? 12.179 12.615 -4.196 1.00 75.56 64 SER A C 1
ATOM 498 O O . SER A 1 64 ? 11.523 12.726 -3.164 1.00 75.56 64 SER A O 1
ATOM 500 N N . PHE A 1 65 ? 13.455 13.000 -4.278 1.00 80.94 65 PHE A N 1
ATOM 501 C CA . PHE A 1 65 ? 14.185 13.606 -3.169 1.00 80.94 65 PHE A CA 1
ATOM 502 C C . PHE A 1 65 ? 13.559 14.943 -2.749 1.00 80.94 65 PHE A C 1
ATOM 504 O O . PHE A 1 65 ? 13.276 15.147 -1.575 1.00 80.94 65 PHE A O 1
ATOM 511 N N . ALA A 1 66 ? 13.264 15.831 -3.700 1.00 84.06 66 ALA A N 1
ATOM 512 C CA . ALA A 1 66 ? 12.608 17.105 -3.421 1.00 84.06 66 ALA A CA 1
ATOM 513 C C . ALA A 1 66 ? 11.256 16.906 -2.718 1.00 84.06 66 ALA A C 1
ATOM 515 O O . ALA A 1 66 ? 10.964 17.585 -1.743 1.00 84.06 66 ALA A O 1
ATOM 516 N N . ILE A 1 67 ? 10.447 15.940 -3.152 1.00 77.38 67 ILE A N 1
ATOM 517 C CA . ILE A 1 67 ? 9.162 15.654 -2.511 1.00 77.38 67 ILE A CA 1
ATOM 518 C C . ILE A 1 67 ? 9.336 15.169 -1.065 1.00 77.38 67 ILE A C 1
ATOM 520 O O . ILE A 1 67 ? 8.613 15.628 -0.184 1.00 77.38 67 ILE A O 1
ATOM 524 N N . VAL A 1 68 ? 10.293 14.276 -0.814 1.00 76.06 68 VAL A N 1
ATOM 525 C CA . VAL A 1 68 ? 10.531 13.742 0.535 1.00 76.06 68 VAL A CA 1
ATOM 526 C C . VAL A 1 68 ? 11.077 14.823 1.463 1.00 76.06 68 VAL A C 1
ATOM 528 O O . VAL A 1 68 ? 10.548 15.010 2.549 1.00 76.06 68 VAL A O 1
ATOM 531 N N . TYR A 1 69 ? 12.102 15.559 1.032 1.00 82.25 69 TYR A N 1
ATOM 532 C CA . TYR A 1 69 ? 12.851 16.454 1.919 1.00 82.25 69 TYR A CA 1
ATOM 533 C C . TYR A 1 69 ? 12.338 17.895 1.946 1.00 82.25 69 TYR A C 1
ATOM 535 O O . TYR A 1 69 ? 12.569 18.592 2.927 1.00 82.25 69 TYR A O 1
ATOM 543 N N . ILE A 1 70 ? 11.669 18.367 0.888 1.00 85.94 70 ILE A N 1
ATOM 544 C CA . ILE A 1 70 ? 11.123 19.735 0.837 1.00 85.94 70 ILE A CA 1
ATOM 545 C C . ILE A 1 70 ? 9.650 19.742 1.240 1.00 85.94 70 ILE A C 1
ATOM 547 O O . ILE A 1 70 ? 9.225 20.644 1.955 1.00 85.94 70 ILE A O 1
ATOM 551 N N . LEU A 1 71 ? 8.859 18.761 0.786 1.00 77.94 71 LEU A N 1
ATOM 552 C CA . LEU A 1 71 ? 7.424 18.706 1.097 1.00 77.94 71 LEU A CA 1
ATOM 553 C C . LEU A 1 71 ? 7.095 17.867 2.340 1.00 77.94 71 LEU A C 1
ATOM 555 O O . LEU A 1 71 ? 5.917 17.777 2.680 1.00 77.94 71 LEU A O 1
ATOM 559 N N . ASP A 1 72 ? 8.099 17.254 2.977 1.00 75.94 72 ASP A N 1
ATOM 560 C CA . ASP A 1 72 ? 7.964 16.388 4.161 1.00 75.94 72 ASP A CA 1
ATOM 561 C C . ASP A 1 72 ? 6.884 15.300 3.984 1.00 75.94 72 ASP A C 1
ATOM 563 O O . ASP A 1 72 ? 6.198 14.864 4.909 1.00 75.94 72 ASP A O 1
ATOM 567 N N . LYS A 1 73 ? 6.676 14.884 2.727 1.00 71.06 73 LYS A N 1
ATOM 568 C CA . LYS A 1 73 ? 5.731 13.833 2.368 1.00 71.06 73 LYS A CA 1
ATOM 569 C C . LYS A 1 73 ? 6.507 12.545 2.201 1.00 71.06 73 LYS A C 1
ATOM 571 O O . LYS A 1 73 ? 7.312 12.408 1.279 1.00 71.06 73 LYS A O 1
ATOM 576 N N . ASP A 1 74 ? 6.198 11.569 3.045 1.00 61.59 74 ASP A N 1
ATOM 577 C CA . ASP A 1 74 ? 6.822 10.252 2.990 1.00 61.59 74 ASP A CA 1
ATOM 578 C C . ASP A 1 74 ? 6.219 9.410 1.852 1.00 61.59 74 ASP A C 1
ATOM 580 O O . ASP A 1 74 ? 5.409 8.497 2.027 1.00 61.59 74 ASP A O 1
ATOM 584 N N . ILE A 1 75 ? 6.573 9.795 0.626 1.00 62.62 75 ILE A N 1
ATOM 585 C CA . ILE A 1 75 ? 6.161 9.132 -0.612 1.00 62.62 75 ILE A CA 1
ATOM 586 C C . ILE A 1 75 ? 7.231 8.129 -1.076 1.00 62.62 75 ILE A C 1
ATOM 588 O O . ILE A 1 75 ? 7.195 7.635 -2.202 1.00 62.62 75 ILE A O 1
ATOM 592 N N . THR A 1 76 ? 8.177 7.774 -0.200 1.00 55.56 76 THR A N 1
ATOM 593 C CA . THR A 1 76 ? 9.234 6.775 -0.453 1.00 55.56 76 THR A CA 1
ATOM 594 C C . THR A 1 76 ? 8.673 5.387 -0.794 1.00 55.56 76 THR A C 1
ATOM 596 O O . THR A 1 76 ? 9.343 4.570 -1.434 1.00 55.56 76 THR A O 1
ATOM 599 N N . ALA A 1 77 ? 7.401 5.138 -0.463 1.00 52.41 77 ALA A N 1
ATOM 600 C CA . ALA A 1 77 ? 6.651 3.972 -0.910 1.00 52.41 77 ALA A CA 1
ATOM 601 C C . ALA A 1 77 ? 6.363 3.961 -2.429 1.00 52.41 77 ALA A C 1
ATOM 603 O O . ALA A 1 77 ? 6.255 2.885 -3.010 1.00 52.41 77 ALA A O 1
ATOM 604 N N . ILE A 1 78 ? 6.272 5.111 -3.110 1.00 49.88 78 ILE A N 1
ATOM 605 C CA . ILE A 1 78 ? 5.939 5.170 -4.548 1.00 49.88 78 ILE A CA 1
ATOM 606 C C . ILE A 1 78 ? 7.079 4.658 -5.446 1.00 49.88 78 ILE A C 1
ATOM 608 O O . ILE A 1 78 ? 6.799 3.816 -6.302 1.00 49.88 78 ILE A O 1
ATOM 612 N N . PRO A 1 79 ? 8.361 5.035 -5.247 1.00 49.44 79 PRO A N 1
ATOM 613 C CA . PRO A 1 79 ? 9.472 4.387 -5.946 1.00 49.44 79 PRO A CA 1
ATOM 614 C C . PRO A 1 79 ? 9.550 2.878 -5.671 1.00 49.44 79 PRO A C 1
ATOM 616 O O . PRO A 1 79 ? 9.915 2.107 -6.559 1.00 49.44 79 PRO A O 1
ATOM 619 N N . ARG A 1 80 ? 9.152 2.440 -4.464 1.00 50.78 80 ARG A N 1
ATOM 620 C CA . ARG A 1 80 ? 9.078 1.016 -4.084 1.00 50.78 80 ARG A CA 1
ATOM 621 C C . ARG A 1 80 ? 8.107 0.214 -4.958 1.00 50.78 80 ARG A C 1
ATOM 623 O O . ARG A 1 80 ? 8.351 -0.968 -5.182 1.00 50.78 80 ARG A O 1
ATOM 630 N N . TYR A 1 81 ? 7.072 0.850 -5.510 1.00 49.38 81 TYR A N 1
ATOM 631 C CA . TYR A 1 81 ? 6.135 0.237 -6.455 1.00 49.38 81 TYR A CA 1
ATOM 632 C C . TYR A 1 81 ? 6.400 0.662 -7.907 1.00 49.38 81 TYR A C 1
ATOM 634 O O . TYR A 1 81 ? 5.469 0.850 -8.672 1.00 49.38 81 TYR A O 1
ATOM 642 N N . ASN A 1 82 ? 7.675 0.774 -8.296 1.00 54.25 82 ASN A N 1
ATOM 643 C CA . ASN A 1 82 ? 8.266 0.256 -9.542 1.00 54.25 82 ASN A CA 1
ATOM 644 C C . ASN A 1 82 ? 7.739 0.681 -10.940 1.00 54.25 82 ASN A C 1
ATOM 646 O O . ASN A 1 82 ? 8.457 0.521 -11.924 1.00 54.25 82 ASN A O 1
ATOM 650 N N . PHE A 1 83 ? 6.545 1.247 -11.092 1.00 56.72 83 PHE A N 1
ATOM 651 C CA . PHE A 1 83 ? 5.939 1.516 -12.401 1.00 56.72 83 PHE A CA 1
ATOM 652 C C . PHE A 1 83 ? 6.641 2.626 -13.194 1.00 56.72 83 PHE A C 1
ATOM 654 O O . PHE A 1 83 ? 6.658 2.575 -14.420 1.00 56.72 83 PHE A O 1
ATOM 661 N N . ILE A 1 84 ? 7.255 3.599 -12.516 1.00 62.88 84 ILE A N 1
ATOM 662 C CA . ILE A 1 84 ? 7.853 4.771 -13.179 1.00 62.88 84 ILE A CA 1
ATOM 663 C C . ILE A 1 84 ? 9.324 4.524 -13.554 1.00 62.88 84 ILE A C 1
ATOM 665 O O . ILE A 1 84 ? 9.790 4.986 -14.593 1.00 62.88 84 ILE A O 1
ATOM 669 N N . SER A 1 85 ? 10.057 3.747 -12.753 1.00 67.62 85 SER A N 1
ATOM 670 C CA . SER A 1 85 ? 11.491 3.505 -12.966 1.00 67.62 85 SER A CA 1
ATOM 671 C C . SER A 1 85 ? 11.761 2.410 -14.006 1.00 67.62 85 SER A C 1
ATOM 673 O O . SER A 1 85 ? 12.748 2.480 -14.742 1.00 67.62 85 SER A O 1
ATOM 675 N N . TYR A 1 86 ? 10.889 1.400 -14.108 1.00 69.62 86 TYR A N 1
ATOM 676 C CA . TYR A 1 86 ? 11.101 0.254 -15.000 1.00 69.62 86 TYR A CA 1
ATOM 677 C C . TYR A 1 86 ? 11.199 0.591 -16.497 1.00 69.62 86 TYR A C 1
ATOM 679 O O . TYR A 1 86 ? 12.106 0.056 -17.141 1.00 69.62 86 TYR A O 1
ATOM 687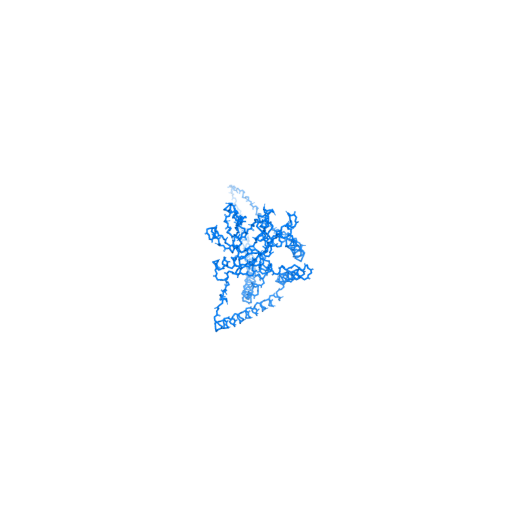 N N . PRO A 1 87 ? 10.358 1.476 -17.071 1.00 72.12 87 PRO A N 1
ATOM 688 C CA . PRO A 1 87 ? 10.451 1.849 -18.484 1.00 72.12 87 PRO A CA 1
ATOM 689 C C . PRO A 1 87 ? 11.778 2.515 -18.862 1.00 72.12 87 PRO A C 1
ATOM 691 O O . PRO A 1 87 ? 12.160 2.484 -20.027 1.00 72.12 87 PRO A O 1
ATOM 694 N N . VAL A 1 88 ? 12.487 3.106 -17.894 1.00 77.44 88 VAL A N 1
ATOM 695 C CA . VAL A 1 88 ? 13.784 3.772 -18.100 1.00 77.44 88 VAL A CA 1
ATOM 696 C C . VAL A 1 88 ? 14.943 2.812 -17.840 1.00 77.44 88 VAL A C 1
ATOM 698 O O . VAL A 1 88 ? 15.918 2.780 -18.591 1.00 77.44 88 VAL A O 1
ATOM 701 N N . LEU A 1 89 ? 14.825 1.986 -16.801 1.00 76.94 89 LEU A N 1
ATOM 702 C CA . LEU A 1 89 ? 15.863 1.033 -16.419 1.00 76.94 89 LEU A CA 1
ATOM 703 C C . LEU A 1 89 ? 15.967 -0.144 -17.398 1.00 76.94 89 LEU A C 1
ATOM 705 O O . LEU A 1 89 ? 17.078 -0.553 -17.728 1.00 76.94 89 LEU A O 1
ATOM 709 N N . LEU A 1 90 ? 14.847 -0.672 -17.909 1.00 78.81 90 LEU A N 1
ATOM 710 C CA . LEU A 1 90 ? 14.854 -1.829 -18.816 1.00 78.81 90 LEU A CA 1
ATOM 711 C C . LEU A 1 90 ? 15.609 -1.565 -20.135 1.00 78.81 90 LEU A C 1
ATOM 713 O O . LEU A 1 90 ? 16.454 -2.391 -20.486 1.00 78.81 90 LEU A O 1
ATOM 717 N N . PRO A 1 91 ? 15.399 -0.441 -20.852 1.00 80.00 91 PRO A N 1
ATOM 718 C CA . PRO A 1 91 ? 16.188 -0.117 -22.040 1.00 80.00 91 PRO A CA 1
ATOM 719 C C . PRO A 1 91 ? 17.671 0.102 -21.733 1.00 80.00 91 PRO A C 1
ATOM 721 O O . PRO A 1 91 ? 18.520 -0.361 -22.491 1.00 80.00 91 PRO A O 1
ATOM 724 N N . LEU A 1 92 ? 18.003 0.757 -20.613 1.00 79.19 92 LEU A N 1
ATOM 725 C CA . LEU A 1 92 ? 19.396 0.960 -20.195 1.00 79.19 92 LEU A CA 1
ATOM 726 C C . LEU A 1 92 ? 20.103 -0.373 -19.923 1.00 79.19 92 LEU A C 1
ATOM 728 O O . LEU A 1 92 ? 21.234 -0.575 -20.372 1.00 79.19 92 LEU A O 1
ATOM 732 N N . PHE A 1 93 ? 19.425 -1.304 -19.249 1.00 79.19 93 PHE A N 1
ATOM 733 C CA . PHE A 1 93 ? 19.937 -2.656 -19.042 1.00 79.19 93 PHE A CA 1
ATOM 734 C C . PHE A 1 93 ? 20.066 -3.428 -20.353 1.00 79.19 93 PHE A C 1
ATOM 736 O O . PHE A 1 93 ? 21.093 -4.066 -20.575 1.00 79.19 93 PHE A O 1
ATOM 743 N N . ALA A 1 94 ? 19.071 -3.345 -21.241 1.00 79.25 94 ALA A N 1
ATOM 744 C CA . ALA A 1 94 ? 19.120 -4.001 -22.544 1.00 79.25 94 ALA A CA 1
ATOM 745 C C . ALA A 1 94 ? 20.330 -3.524 -23.359 1.00 79.25 94 ALA A C 1
ATOM 747 O O . ALA A 1 94 ? 21.117 -4.355 -23.810 1.00 79.25 94 ALA A O 1
ATOM 748 N N . ILE A 1 95 ? 20.534 -2.204 -23.446 1.00 79.06 95 ILE A N 1
ATOM 749 C CA . ILE A 1 95 ? 21.684 -1.590 -24.123 1.00 79.06 95 ILE A CA 1
ATOM 750 C C . ILE A 1 95 ? 23.003 -2.051 -23.489 1.00 79.06 95 ILE A C 1
ATOM 752 O O . ILE A 1 95 ? 23.919 -2.455 -24.207 1.00 79.06 95 ILE A O 1
ATOM 756 N N . GLY A 1 96 ? 23.088 -2.051 -22.154 1.00 76.56 96 GLY A N 1
ATOM 757 C CA . GLY A 1 96 ? 24.269 -2.503 -21.414 1.00 76.56 96 GLY A CA 1
ATOM 758 C C . GLY A 1 96 ? 24.614 -3.983 -21.611 1.00 76.56 96 GLY A C 1
ATOM 759 O O . GLY A 1 96 ? 25.781 -4.357 -21.515 1.00 76.56 96 GLY A O 1
ATOM 760 N N . LEU A 1 97 ? 23.630 -4.832 -21.915 1.00 78.94 97 LEU A N 1
ATOM 761 C CA . LEU A 1 97 ? 23.835 -6.268 -22.135 1.00 78.94 97 LEU A CA 1
ATOM 762 C C . LEU A 1 97 ? 24.108 -6.623 -23.606 1.00 78.94 97 LEU A C 1
ATOM 764 O O . LEU A 1 97 ? 24.683 -7.681 -23.888 1.00 78.94 97 LEU A O 1
ATOM 768 N N . THR A 1 98 ? 23.753 -5.758 -24.560 1.00 75.12 98 THR A N 1
ATOM 769 C CA . THR A 1 98 ? 24.054 -5.975 -25.983 1.00 75.12 98 THR A CA 1
ATOM 770 C C . THR A 1 98 ? 25.556 -5.878 -26.269 1.00 75.12 98 THR A C 1
ATOM 772 O O . THR A 1 98 ? 26.129 -4.806 -26.447 1.00 75.12 98 THR A O 1
ATOM 775 N N . ARG A 1 99 ? 26.223 -7.034 -26.397 1.00 61.66 99 ARG A N 1
ATOM 776 C CA . ARG A 1 99 ? 27.583 -7.137 -26.960 1.00 61.66 99 ARG A CA 1
ATOM 777 C C . ARG A 1 99 ? 27.550 -6.927 -28.482 1.00 61.66 99 ARG A C 1
ATOM 779 O O . ARG A 1 99 ? 27.619 -7.880 -29.259 1.00 61.66 99 ARG A O 1
ATOM 786 N N . GLU A 1 100 ? 27.477 -5.674 -28.924 1.00 58.38 100 GLU A N 1
ATOM 787 C CA . GLU A 1 100 ? 27.423 -5.315 -30.355 1.00 58.38 100 GLU A CA 1
ATOM 788 C C . GLU A 1 100 ? 28.714 -5.621 -31.141 1.00 58.38 100 GLU A C 1
ATOM 790 O O . GLU A 1 100 ? 28.687 -5.744 -32.370 1.00 58.38 100 GLU A O 1
ATOM 795 N N . GLY A 1 101 ? 29.842 -5.837 -30.455 1.00 55.09 101 GLY A N 1
ATOM 796 C CA . GLY A 1 101 ? 31.170 -5.935 -31.076 1.00 55.09 101 GLY A CA 1
ATOM 797 C C . GLY A 1 101 ? 31.365 -7.046 -32.125 1.00 55.09 101 GLY A C 1
ATOM 798 O O . GLY A 1 101 ? 32.336 -7.003 -32.880 1.00 55.09 101 GLY A O 1
ATOM 799 N N . LYS A 1 102 ? 30.466 -8.039 -32.226 1.00 54.16 102 LYS A N 1
ATOM 800 C CA . LYS A 1 102 ? 30.561 -9.107 -33.245 1.00 54.16 102 LYS A CA 1
ATOM 801 C C . LYS A 1 102 ? 29.706 -8.868 -34.497 1.00 54.16 102 LYS A C 1
ATOM 803 O O . LYS A 1 102 ? 30.108 -9.330 -35.563 1.00 54.16 102 LYS A O 1
ATOM 808 N N . ARG A 1 103 ? 28.583 -8.140 -34.416 1.00 52.62 103 ARG A N 1
ATOM 809 C CA . ARG A 1 103 ? 27.671 -7.948 -35.567 1.00 52.62 103 ARG A CA 1
ATOM 810 C C . ARG A 1 103 ? 28.186 -6.911 -36.564 1.00 52.62 103 ARG A C 1
ATOM 812 O O . ARG A 1 103 ? 28.236 -7.201 -37.757 1.00 52.62 103 ARG A O 1
ATOM 819 N N . GLN A 1 104 ? 28.712 -5.781 -36.090 1.00 57.03 104 GLN A N 1
ATOM 820 C CA . GLN A 1 104 ? 29.246 -4.734 -36.976 1.00 57.03 104 GLN A CA 1
ATOM 821 C C . GLN A 1 104 ? 30.430 -5.218 -37.836 1.00 57.03 104 GLN A C 1
ATOM 823 O O . GLN A 1 104 ? 30.584 -4.822 -38.991 1.00 57.03 104 GLN A O 1
ATOM 828 N N . LYS A 1 105 ? 31.239 -6.156 -37.321 1.00 56.94 105 LYS A N 1
ATOM 829 C CA . LYS A 1 105 ? 32.358 -6.755 -38.068 1.00 56.94 105 LYS A CA 1
ATOM 830 C C . LYS A 1 105 ? 31.892 -7.655 -39.221 1.00 56.94 105 LYS A C 1
ATOM 832 O O . LYS A 1 105 ? 32.639 -7.842 -40.182 1.00 56.94 105 LYS A O 1
ATOM 837 N N . VAL A 1 106 ? 30.687 -8.218 -39.136 1.00 64.94 106 VAL A N 1
ATOM 838 C CA . VAL A 1 106 ? 30.082 -9.038 -40.199 1.00 64.94 106 VAL A CA 1
ATOM 839 C C . VAL A 1 106 ? 29.411 -8.140 -41.241 1.00 64.94 106 VAL A C 1
ATOM 841 O O . VAL A 1 106 ? 29.646 -8.327 -42.436 1.00 64.94 106 VAL A O 1
ATOM 844 N N . GLU A 1 107 ? 28.685 -7.110 -40.802 1.00 68.06 107 GLU A N 1
ATOM 845 C CA . GLU A 1 107 ? 28.054 -6.109 -41.676 1.00 68.06 107 GLU A CA 1
ATOM 846 C C . GLU A 1 107 ? 29.095 -5.365 -42.533 1.00 68.06 107 GLU A C 1
ATOM 848 O O . GLU A 1 107 ? 28.976 -5.293 -43.758 1.00 68.06 107 GLU A O 1
ATOM 853 N N . GLY A 1 108 ? 30.194 -4.911 -41.916 1.00 68.31 108 GLY A N 1
ATOM 854 C CA . GLY A 1 108 ? 31.279 -4.224 -42.623 1.00 68.31 108 GLY A CA 1
ATOM 855 C C . GLY A 1 108 ? 32.012 -5.122 -43.628 1.00 68.31 108 GLY A C 1
ATOM 856 O O . GLY A 1 108 ? 32.442 -4.662 -44.688 1.00 68.31 108 GLY A O 1
ATOM 857 N N . LYS A 1 109 ? 32.115 -6.432 -43.355 1.00 74.19 109 LYS A N 1
ATOM 858 C CA . LYS A 1 109 ? 32.642 -7.404 -44.331 1.00 74.19 109 LYS A CA 1
ATOM 859 C C . LYS A 1 109 ? 31.694 -7.583 -45.519 1.00 74.19 109 LYS A C 1
ATOM 861 O O . LYS A 1 109 ? 32.175 -7.709 -46.646 1.00 74.19 109 LYS A O 1
ATOM 866 N N . ARG A 1 110 ? 30.378 -7.557 -45.283 1.00 75.31 110 ARG A N 1
ATOM 867 C CA . ARG A 1 110 ? 29.349 -7.682 -46.324 1.00 75.31 110 ARG A CA 1
ATOM 868 C C . ARG A 1 110 ? 29.326 -6.462 -47.247 1.00 75.31 110 ARG A C 1
ATOM 870 O O . ARG A 1 110 ? 29.431 -6.635 -48.458 1.00 75.31 110 ARG A O 1
ATOM 877 N N . GLN A 1 111 ? 29.352 -5.250 -46.694 1.00 77.19 111 GLN A N 1
ATOM 878 C CA . GLN A 1 111 ? 29.433 -4.014 -47.486 1.00 77.19 111 GLN A CA 1
ATOM 879 C C . GLN A 1 111 ? 30.731 -3.929 -48.303 1.00 77.19 111 GLN A C 1
ATOM 881 O O . GLN A 1 111 ? 30.722 -3.561 -49.479 1.00 77.19 111 GLN A O 1
ATOM 886 N N . LYS A 1 112 ? 31.865 -4.357 -47.729 1.00 79.25 112 LYS A N 1
ATOM 887 C CA . LYS A 1 112 ? 33.142 -4.423 -48.460 1.00 79.25 112 LYS A CA 1
ATOM 888 C C . LYS A 1 112 ? 33.109 -5.443 -49.608 1.00 79.25 112 LYS A C 1
ATOM 890 O O . LYS A 1 112 ? 33.772 -5.235 -50.625 1.00 79.25 112 LYS A O 1
ATOM 895 N N . ALA A 1 113 ? 32.355 -6.535 -49.465 1.00 79.38 113 ALA A N 1
ATOM 896 C CA . ALA A 1 113 ? 32.150 -7.515 -50.531 1.00 79.38 113 ALA A CA 1
ATOM 897 C C . ALA A 1 113 ? 31.217 -6.984 -51.635 1.00 79.38 113 ALA A C 1
ATOM 899 O O . ALA A 1 113 ? 31.511 -7.175 -52.817 1.00 79.38 113 ALA A O 1
ATOM 900 N N . GLU A 1 114 ? 30.151 -6.268 -51.277 1.00 81.75 114 GLU A N 1
ATOM 901 C CA . GLU A 1 114 ? 29.223 -5.644 -52.233 1.00 81.75 114 GLU A CA 1
ATOM 902 C C . GLU A 1 114 ? 29.896 -4.533 -53.050 1.00 81.75 114 GLU A C 1
ATOM 904 O O . GLU A 1 114 ? 29.815 -4.549 -54.280 1.00 81.75 114 GLU A O 1
ATOM 909 N N . GLY A 1 115 ? 30.691 -3.666 -52.414 1.00 82.44 115 GLY A N 1
ATOM 910 C CA . GLY A 1 115 ? 31.474 -2.651 -53.129 1.00 82.44 115 GLY A CA 1
ATOM 911 C C . GLY A 1 115 ? 32.497 -3.248 -54.110 1.00 82.44 115 GLY A C 1
ATOM 912 O O . GLY A 1 115 ? 32.755 -2.682 -55.173 1.00 82.44 115 GLY A O 1
ATOM 913 N N . ARG A 1 116 ? 33.057 -4.434 -53.811 1.00 83.56 116 ARG A N 1
ATOM 914 C CA . ARG A 1 116 ? 33.923 -5.169 -54.757 1.00 83.56 116 ARG A CA 1
ATOM 915 C C . ARG A 1 116 ? 33.139 -5.734 -55.945 1.00 83.56 116 ARG A C 1
ATOM 917 O O . ARG A 1 116 ? 33.665 -5.726 -57.056 1.00 83.56 116 ARG A O 1
ATOM 924 N N . ARG A 1 117 ? 31.901 -6.196 -55.733 1.00 78.44 117 ARG A N 1
ATOM 925 C CA . ARG A 1 117 ? 31.027 -6.702 -56.808 1.00 78.44 117 ARG A CA 1
ATOM 926 C C . ARG A 1 117 ? 30.593 -5.592 -57.761 1.00 78.44 117 ARG A C 1
ATOM 928 O O . ARG A 1 117 ? 30.654 -5.797 -58.968 1.00 78.44 117 ARG A O 1
ATOM 935 N N . GLN A 1 118 ? 30.247 -4.415 -57.243 1.00 80.81 118 GLN A N 1
ATOM 936 C CA . GLN A 1 118 ? 29.866 -3.264 -58.071 1.00 80.81 118 GLN A CA 1
ATOM 937 C C . GLN A 1 118 ? 31.023 -2.791 -58.958 1.00 80.81 118 GLN A C 1
ATOM 939 O O . GLN A 1 118 ? 30.864 -2.708 -60.174 1.00 80.81 118 GLN A O 1
ATOM 944 N N . LYS A 1 119 ? 32.227 -2.625 -58.390 1.00 80.06 119 LYS A N 1
ATOM 945 C CA . LYS A 1 119 ? 33.427 -2.272 -59.173 1.00 80.06 119 LYS A CA 1
ATOM 946 C C . LYS A 1 119 ? 33.769 -3.309 -60.248 1.00 80.06 119 LYS A C 1
ATOM 948 O O . LYS A 1 119 ? 34.269 -2.958 -61.315 1.00 80.06 119 LYS A O 1
ATOM 953 N N . ALA A 1 120 ? 33.527 -4.594 -59.981 1.00 78.75 120 ALA A N 1
ATOM 954 C CA . ALA A 1 120 ? 33.718 -5.648 -60.976 1.00 78.75 120 ALA A CA 1
ATOM 955 C C . ALA A 1 120 ? 32.663 -5.586 -62.096 1.00 78.75 120 ALA A C 1
ATOM 957 O O . ALA A 1 120 ? 33.020 -5.758 -63.263 1.00 78.75 120 ALA A O 1
ATOM 958 N N . GLY A 1 121 ? 31.402 -5.304 -61.750 1.00 76.56 121 GLY A N 1
ATOM 959 C CA . GLY A 1 121 ? 30.306 -5.109 -62.702 1.00 76.56 121 GLY A CA 1
ATOM 960 C C . GLY A 1 121 ? 30.567 -3.942 -63.651 1.00 76.56 121 GLY A C 1
ATOM 961 O O . GLY A 1 121 ? 30.560 -4.129 -64.864 1.00 76.56 121 GLY A O 1
ATOM 962 N N . GLU A 1 122 ? 30.938 -2.786 -63.105 1.00 79.88 122 GLU A N 1
ATOM 963 C CA . GLU A 1 122 ? 31.243 -1.574 -63.876 1.00 79.88 122 GLU A CA 1
ATOM 964 C C . GLU A 1 122 ? 32.430 -1.790 -64.837 1.00 79.88 122 GLU A C 1
ATOM 966 O O . GLU A 1 122 ? 32.389 -1.435 -66.019 1.00 79.88 122 GLU A O 1
ATOM 971 N N . LYS A 1 123 ? 33.475 -2.496 -64.379 1.00 81.69 123 LYS A N 1
ATOM 972 C CA . LYS A 1 123 ? 34.625 -2.859 -65.224 1.00 81.69 123 LYS A CA 1
ATOM 973 C C . LYS A 1 123 ? 34.254 -3.850 -66.335 1.00 81.69 123 LYS A C 1
ATOM 975 O O . LYS A 1 123 ? 34.833 -3.795 -67.424 1.00 81.69 123 LYS A O 1
ATOM 980 N N . ALA A 1 124 ? 33.330 -4.774 -66.074 1.00 80.19 124 ALA A N 1
ATOM 981 C CA . ALA A 1 124 ? 32.841 -5.725 -67.071 1.00 80.19 124 ALA A CA 1
ATOM 982 C C . ALA A 1 124 ? 31.950 -5.040 -68.118 1.00 80.19 124 ALA A C 1
ATOM 984 O O . ALA A 1 124 ? 32.074 -5.323 -69.313 1.00 80.19 124 ALA A O 1
ATOM 985 N N . GLU A 1 125 ? 31.112 -4.099 -67.691 1.00 77.56 125 GLU A N 1
ATOM 986 C CA . GLU A 1 125 ? 30.241 -3.319 -68.565 1.00 77.56 125 GLU A CA 1
ATOM 987 C C . GLU A 1 125 ? 31.043 -2.399 -69.493 1.00 77.56 125 GLU A C 1
ATOM 989 O O . GLU A 1 125 ? 30.862 -2.445 -70.713 1.00 77.56 125 GLU A O 1
ATOM 994 N N . GLY A 1 126 ? 32.053 -1.698 -68.964 1.00 79.81 126 GLY A N 1
ATOM 995 C CA . GLY A 1 126 ? 32.976 -0.907 -69.784 1.00 79.81 126 GLY A CA 1
ATOM 996 C C . GLY A 1 126 ? 33.741 -1.745 -70.824 1.00 79.81 126 GLY A C 1
ATOM 997 O O . GLY A 1 126 ? 34.010 -1.282 -71.936 1.00 79.81 126 GLY A O 1
ATOM 998 N N . ARG A 1 127 ? 34.055 -3.017 -70.522 1.00 80.56 127 ARG A N 1
ATOM 999 C CA . ARG A 1 127 ? 34.643 -3.949 -71.507 1.00 80.56 127 ARG A CA 1
ATOM 1000 C C . ARG A 1 127 ? 33.643 -4.355 -72.594 1.00 80.56 127 ARG A C 1
ATOM 1002 O O . ARG A 1 127 ? 34.042 -4.451 -73.756 1.00 80.56 127 ARG A O 1
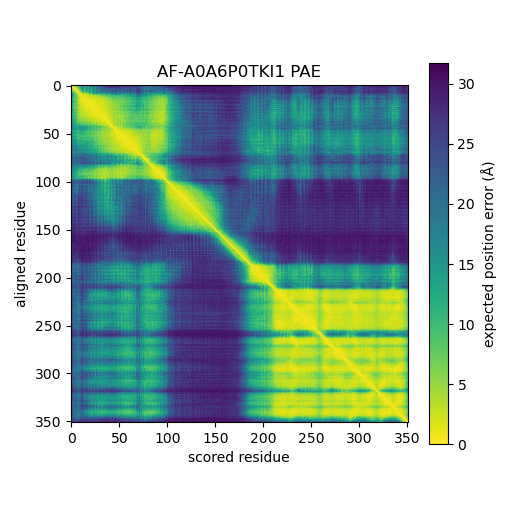ATOM 1009 N N . ARG A 1 128 ? 32.367 -4.564 -72.250 1.00 75.06 128 ARG A N 1
ATOM 1010 C CA . ARG A 1 128 ? 31.301 -4.888 -73.218 1.00 75.06 128 ARG A CA 1
ATOM 1011 C C . ARG A 1 128 ? 31.027 -3.729 -74.171 1.00 75.06 128 ARG A C 1
ATOM 1013 O O . ARG A 1 128 ? 30.920 -3.965 -75.372 1.00 75.06 128 ARG A O 1
ATOM 1020 N N . GLN A 1 129 ? 30.997 -2.496 -73.669 1.00 79.25 129 GLN A N 1
ATOM 1021 C CA . GLN A 1 129 ? 30.811 -1.304 -74.502 1.00 79.25 129 GLN A CA 1
ATOM 1022 C C . GLN A 1 129 ? 31.950 -1.149 -75.521 1.00 79.25 129 GLN A C 1
ATOM 1024 O O . GLN A 1 129 ? 31.691 -1.073 -76.722 1.00 79.25 129 GLN A O 1
ATOM 1029 N N . LYS A 1 130 ? 33.212 -1.258 -75.075 1.00 77.69 130 LYS A N 1
ATOM 1030 C CA . LYS A 1 130 ? 34.385 -1.221 -75.972 1.00 77.69 130 LYS A CA 1
ATOM 1031 C C . LYS A 1 130 ? 34.382 -2.343 -77.017 1.00 77.69 130 LYS A C 1
ATOM 1033 O O . LYS A 1 130 ? 34.809 -2.136 -78.153 1.00 77.69 130 LYS A O 1
ATOM 1038 N N . ALA A 1 131 ? 33.920 -3.542 -76.657 1.00 76.19 131 ALA A N 1
ATOM 1039 C CA . ALA A 1 131 ? 33.794 -4.654 -77.601 1.00 76.19 131 ALA A CA 1
ATOM 1040 C C . ALA A 1 131 ? 32.674 -4.414 -78.631 1.00 76.19 131 ALA A C 1
ATOM 1042 O O . ALA A 1 131 ? 32.872 -4.663 -79.822 1.00 76.19 131 ALA A O 1
ATOM 1043 N N . GLY A 1 132 ? 31.528 -3.886 -78.189 1.00 74.50 132 GLY A N 1
ATOM 1044 C CA . GLY A 1 132 ? 30.403 -3.530 -79.055 1.00 74.50 132 GLY A CA 1
ATOM 1045 C C . GLY A 1 132 ? 30.757 -2.437 -80.063 1.00 74.50 132 GLY A C 1
ATOM 1046 O O . GLY A 1 132 ? 30.406 -2.541 -81.238 1.00 74.50 132 GLY A O 1
ATOM 1047 N N . GLU A 1 133 ? 31.524 -1.434 -79.641 1.00 74.62 133 GLU A N 1
ATOM 1048 C CA . GLU A 1 133 ? 31.991 -0.350 -80.508 1.00 74.62 133 GLU A CA 1
ATOM 1049 C C . GLU A 1 133 ? 32.970 -0.859 -81.582 1.00 74.62 133 GLU A C 1
ATOM 1051 O O . GLU A 1 133 ? 32.790 -0.593 -82.775 1.00 74.62 133 GLU A O 1
ATOM 1056 N N . LYS A 1 134 ? 33.926 -1.723 -81.201 1.00 76.19 134 LYS A N 1
ATOM 1057 C CA . LYS A 1 134 ? 34.813 -2.410 -82.161 1.00 76.19 134 LYS A CA 1
ATOM 1058 C C . LYS A 1 134 ? 34.041 -3.281 -83.158 1.00 76.19 134 LYS A C 1
ATOM 1060 O O . LYS A 1 134 ? 34.404 -3.335 -84.336 1.00 76.19 134 LYS A O 1
ATOM 1065 N N . ALA A 1 135 ? 32.983 -3.961 -82.715 1.00 75.00 135 ALA A N 1
ATOM 1066 C CA . ALA A 1 135 ? 32.144 -4.785 -83.585 1.00 75.00 135 ALA A CA 1
ATOM 1067 C C . ALA A 1 135 ? 31.330 -3.938 -84.581 1.00 75.00 135 ALA A C 1
ATOM 1069 O O . ALA A 1 135 ? 31.247 -4.294 -85.761 1.00 75.00 135 ALA A O 1
ATOM 1070 N N . LYS A 1 136 ? 30.786 -2.793 -84.144 1.00 74.12 136 LYS A N 1
ATOM 1071 C CA . LYS A 1 136 ? 30.093 -1.833 -85.021 1.00 74.12 136 LYS A CA 1
ATOM 1072 C C . LYS A 1 136 ? 31.030 -1.260 -86.087 1.00 74.12 136 LYS A C 1
ATOM 1074 O O . LYS A 1 136 ? 30.669 -1.278 -87.264 1.00 74.12 136 LYS A O 1
ATOM 1079 N N . GLY A 1 137 ? 32.254 -0.878 -85.712 1.00 73.44 137 GLY A N 1
ATOM 1080 C CA . GLY A 1 137 ? 33.265 -0.411 -86.669 1.00 73.44 137 GLY A CA 1
ATOM 1081 C C . GLY A 1 137 ? 33.626 -1.459 -87.733 1.00 73.44 137 GLY A C 1
ATOM 1082 O O . GLY A 1 137 ? 33.774 -1.131 -88.911 1.00 73.44 137 GLY A O 1
ATOM 1083 N N . ARG A 1 138 ? 33.692 -2.749 -87.364 1.00 72.19 138 ARG A N 1
ATOM 1084 C CA . ARG A 1 138 ? 33.891 -3.846 -88.336 1.00 72.19 138 ARG A CA 1
ATOM 1085 C C . ARG A 1 138 ? 32.690 -4.033 -89.272 1.00 72.19 138 ARG A C 1
ATOM 1087 O O . ARG A 1 138 ? 32.896 -4.271 -90.461 1.00 72.19 138 ARG A O 1
ATOM 1094 N N . ARG A 1 139 ? 31.454 -3.900 -88.772 1.00 67.88 139 ARG A N 1
ATOM 1095 C CA . ARG A 1 139 ? 30.232 -3.993 -89.595 1.00 67.88 139 ARG A CA 1
ATOM 1096 C C . ARG A 1 139 ? 30.103 -2.845 -90.594 1.00 67.88 139 ARG A C 1
ATOM 1098 O O . ARG A 1 139 ? 29.716 -3.100 -91.728 1.00 67.88 139 ARG A O 1
ATOM 1105 N N . GLN A 1 140 ? 30.465 -1.620 -90.215 1.00 71.50 140 GLN A N 1
ATOM 1106 C CA . GLN A 1 140 ? 30.453 -0.479 -91.139 1.00 71.50 140 GLN A CA 1
ATOM 1107 C C . GLN A 1 140 ? 31.453 -0.673 -92.287 1.00 71.50 140 GLN A C 1
ATOM 1109 O O . GLN A 1 140 ? 31.062 -0.567 -93.447 1.00 71.50 140 GLN A O 1
ATOM 1114 N N . LYS A 1 141 ? 32.688 -1.104 -91.987 1.00 68.56 141 LYS A N 1
ATOM 1115 C CA . LYS A 1 141 ? 33.687 -1.432 -93.024 1.00 68.56 141 LYS A CA 1
ATOM 1116 C C . LYS A 1 141 ? 33.247 -2.575 -93.950 1.00 68.56 141 LYS A C 1
ATOM 1118 O O . LYS A 1 141 ? 33.542 -2.553 -95.143 1.00 68.56 141 LYS A O 1
ATOM 1123 N N . ALA A 1 142 ? 32.539 -3.579 -93.426 1.00 65.38 142 ALA A N 1
ATOM 1124 C CA . ALA A 1 142 ? 31.979 -4.660 -94.242 1.00 65.38 142 ALA A CA 1
ATOM 1125 C C . ALA A 1 142 ? 30.798 -4.186 -95.113 1.00 65.38 142 ALA A C 1
ATOM 1127 O O . ALA A 1 142 ? 30.692 -4.586 -96.272 1.00 65.38 142 ALA A O 1
ATOM 1128 N N . GLY A 1 143 ? 29.945 -3.306 -94.580 1.00 61.78 143 GLY A N 1
ATOM 1129 C CA . GLY A 1 143 ? 28.819 -2.706 -95.299 1.00 61.78 143 GLY A CA 1
ATOM 1130 C C . GLY A 1 143 ? 29.251 -1.796 -96.451 1.00 61.78 143 GLY A C 1
ATOM 1131 O O . GLY A 1 143 ? 28.651 -1.849 -97.522 1.00 61.78 143 GLY A O 1
ATOM 1132 N N . GLU A 1 144 ? 30.329 -1.028 -96.279 1.00 59.72 144 GLU A N 1
ATOM 1133 C CA . GLU A 1 144 ? 30.936 -0.233 -97.360 1.00 59.72 144 GLU A CA 1
ATOM 1134 C C . GLU A 1 144 ? 31.487 -1.120 -98.486 1.00 59.72 144 GLU A C 1
ATOM 1136 O O . GLU A 1 144 ? 31.191 -0.888 -99.660 1.00 59.72 144 GLU A O 1
ATOM 1141 N N . LYS A 1 145 ? 32.188 -2.211 -98.141 1.00 58.78 145 LYS A N 1
ATOM 1142 C CA . LYS A 1 145 ? 32.643 -3.209 -99.128 1.00 58.78 145 LYS A CA 1
ATOM 1143 C C . LYS A 1 145 ? 31.486 -3.898 -99.862 1.00 58.78 145 LYS A C 1
ATOM 1145 O O . LYS A 1 145 ? 31.626 -4.227 -101.039 1.00 58.78 145 LYS A O 1
ATOM 1150 N N . ALA A 1 146 ? 30.350 -4.112 -99.197 1.00 57.34 146 ALA A N 1
ATOM 1151 C CA . ALA A 1 146 ? 29.164 -4.711 -99.808 1.00 57.34 146 ALA A CA 1
ATOM 1152 C C . ALA A 1 146 ? 28.421 -3.732 -100.739 1.00 57.34 146 ALA A C 1
ATOM 1154 O O . ALA A 1 146 ? 27.980 -4.137 -101.816 1.00 57.34 146 ALA A O 1
ATOM 1155 N N . LYS A 1 147 ? 28.338 -2.439 -100.386 1.00 56.25 147 LYS A N 1
ATOM 1156 C CA . LYS A 1 147 ? 27.742 -1.401 -101.252 1.00 56.25 147 LYS A CA 1
ATOM 1157 C C . LYS A 1 147 ? 28.543 -1.173 -102.537 1.00 56.25 147 LYS A C 1
ATOM 1159 O O . LYS A 1 147 ? 27.930 -1.035 -103.592 1.00 56.25 147 LYS A O 1
ATOM 1164 N N . GLY A 1 148 ? 29.875 -1.263 -102.483 1.00 54.69 148 GLY A N 1
ATOM 1165 C CA . GLY A 1 148 ? 30.722 -1.219 -103.684 1.00 54.69 148 GLY A CA 1
ATOM 1166 C C . GLY A 1 148 ? 30.486 -2.378 -104.666 1.00 54.69 148 GLY A C 1
ATOM 1167 O O . GLY A 1 148 ? 30.700 -2.220 -105.863 1.00 54.69 148 GLY A O 1
ATOM 1168 N N . ARG A 1 149 ? 29.990 -3.536 -104.198 1.00 52.34 149 ARG A N 1
ATOM 1169 C CA . ARG A 1 149 ? 29.595 -4.658 -105.074 1.00 52.34 149 ARG A CA 1
ATOM 1170 C C . ARG A 1 149 ? 28.162 -4.549 -105.598 1.00 52.34 149 ARG A C 1
ATOM 1172 O O . ARG A 1 149 ? 27.886 -5.056 -106.679 1.00 52.34 149 ARG A O 1
ATOM 1179 N N . ARG A 1 150 ? 27.264 -3.878 -104.869 1.00 45.84 150 ARG A N 1
ATOM 1180 C CA . ARG A 1 150 ? 25.837 -3.781 -105.222 1.00 45.84 150 ARG A CA 1
ATOM 1181 C C . ARG A 1 150 ? 25.509 -2.659 -106.214 1.00 45.84 150 ARG A C 1
ATOM 1183 O O . ARG A 1 150 ? 24.468 -2.709 -106.844 1.00 45.84 150 ARG A O 1
ATOM 1190 N N . GLN A 1 151 ? 26.412 -1.703 -106.442 1.00 49.25 151 GLN A N 1
ATOM 1191 C CA . GLN A 1 151 ? 26.264 -0.719 -107.528 1.00 49.25 151 GLN A CA 1
ATOM 1192 C C . GLN A 1 151 ? 26.587 -1.277 -108.931 1.00 49.25 151 GLN A C 1
ATOM 1194 O O . GLN A 1 151 ? 26.416 -0.567 -109.915 1.00 49.25 151 GLN A O 1
ATOM 1199 N N . LYS A 1 152 ? 27.017 -2.545 -109.051 1.00 47.78 152 LYS A N 1
ATOM 1200 C CA . LYS A 1 152 ? 27.300 -3.199 -110.346 1.00 47.78 152 LYS A CA 1
ATOM 1201 C C . LYS A 1 152 ? 26.194 -4.154 -110.822 1.00 47.78 152 LYS A C 1
ATOM 1203 O O . LYS A 1 152 ? 26.304 -4.716 -111.905 1.00 47.78 152 LYS A O 1
ATOM 1208 N N . ALA A 1 153 ? 25.132 -4.347 -110.045 1.00 44.06 153 ALA A N 1
ATOM 1209 C CA . ALA A 1 153 ? 24.028 -5.223 -110.411 1.00 44.06 153 ALA A CA 1
ATOM 1210 C C . ALA A 1 153 ? 22.729 -4.664 -109.831 1.00 44.06 153 ALA A C 1
ATOM 1212 O O . ALA A 1 153 ? 22.533 -4.763 -108.629 1.00 44.06 153 ALA A O 1
ATOM 1213 N N . GLU A 1 154 ? 21.912 -4.041 -110.687 1.00 38.97 154 GLU A N 1
ATOM 1214 C CA . GLU A 1 154 ? 20.434 -4.008 -110.670 1.00 38.97 154 GLU A CA 1
ATOM 1215 C C . GLU A 1 154 ? 19.918 -2.726 -111.352 1.00 38.97 154 GLU A C 1
ATOM 1217 O O . GLU A 1 154 ? 19.565 -1.737 -110.717 1.00 38.97 154 GLU A O 1
ATOM 1222 N N . GLN A 1 155 ? 19.852 -2.777 -112.688 1.00 41.41 155 GLN A N 1
ATOM 1223 C CA . GLN A 1 155 ? 18.970 -1.957 -113.519 1.00 41.41 155 GLN A CA 1
ATOM 1224 C C . GLN A 1 155 ? 17.995 -2.903 -114.233 1.00 41.41 155 GLN A C 1
ATOM 1226 O O . GLN A 1 155 ? 18.318 -3.390 -115.312 1.00 41.41 155 GLN A O 1
ATOM 1231 N N . LYS A 1 156 ? 16.839 -3.202 -113.616 1.00 34.34 156 LYS A N 1
ATOM 1232 C CA . LYS A 1 156 ? 15.555 -3.530 -114.285 1.00 34.34 156 LYS A CA 1
ATOM 1233 C C . LYS A 1 156 ? 14.455 -3.945 -113.284 1.00 34.34 156 LYS A C 1
ATOM 1235 O O . LYS A 1 156 ? 14.462 -5.075 -112.823 1.00 34.34 156 LYS A O 1
ATOM 1240 N N . THR A 1 157 ? 13.491 -3.032 -113.078 1.00 34.22 157 THR A N 1
ATOM 1241 C CA . THR A 1 157 ? 12.009 -3.226 -113.144 1.00 34.22 157 THR A CA 1
ATOM 1242 C C . THR A 1 157 ? 11.310 -4.240 -112.182 1.00 34.22 157 THR A C 1
ATOM 1244 O O . THR A 1 157 ? 11.988 -4.951 -111.457 1.00 34.22 157 THR A O 1
ATOM 1247 N N . PRO A 1 158 ? 9.958 -4.244 -112.042 1.00 49.78 158 PRO A N 1
ATOM 1248 C CA . PRO A 1 158 ? 9.276 -3.591 -110.912 1.00 49.78 158 PRO A CA 1
ATOM 1249 C C . PRO A 1 158 ? 8.221 -4.503 -110.222 1.00 49.78 158 PRO A C 1
ATOM 1251 O O . PRO A 1 158 ? 7.973 -5.615 -110.676 1.00 49.78 158 PRO A O 1
ATOM 1254 N N . ASN A 1 159 ? 7.578 -4.012 -109.150 1.00 34.69 159 ASN A N 1
ATOM 1255 C CA . ASN A 1 159 ? 6.128 -4.105 -108.843 1.00 34.69 159 ASN A CA 1
ATOM 1256 C C . ASN A 1 159 ? 5.803 -4.147 -107.329 1.00 34.69 159 ASN A C 1
ATOM 1258 O O . ASN A 1 159 ? 6.515 -4.732 -106.522 1.00 34.69 159 ASN A O 1
ATOM 1262 N N . SER A 1 160 ? 4.698 -3.460 -107.014 1.00 32.62 160 SER A N 1
ATOM 1263 C CA . SER A 1 160 ? 3.948 -3.238 -105.752 1.00 32.62 160 SER A CA 1
ATOM 1264 C C . SER A 1 160 ? 3.370 -4.523 -105.104 1.00 32.62 160 SER A C 1
ATOM 1266 O O . SER A 1 160 ? 3.529 -5.580 -105.710 1.00 32.62 160 SER A O 1
ATOM 1268 N N . PRO A 1 161 ? 2.519 -4.491 -104.040 1.00 56.12 161 PRO A N 1
ATOM 1269 C CA . PRO A 1 161 ? 2.323 -3.579 -102.885 1.00 56.12 161 PRO A CA 1
ATOM 1270 C C . PRO A 1 161 ? 2.345 -4.356 -101.524 1.00 56.12 161 PRO A C 1
ATOM 1272 O O . PRO A 1 161 ? 2.422 -5.581 -101.509 1.00 56.12 161 PRO A O 1
ATOM 1275 N N . THR A 1 162 ? 2.288 -3.735 -100.331 1.00 38.34 162 THR A N 1
ATOM 1276 C CA . THR A 1 162 ? 1.116 -3.700 -99.393 1.00 38.34 162 THR A CA 1
ATOM 1277 C C . THR A 1 162 ? 1.643 -3.388 -97.961 1.00 38.34 162 THR A C 1
ATOM 1279 O O . THR A 1 162 ? 2.743 -3.846 -97.646 1.00 38.34 162 THR A O 1
ATOM 1282 N N . PRO A 1 163 ? 0.939 -2.635 -97.080 1.00 59.53 163 PRO A N 1
ATOM 1283 C CA . PRO A 1 163 ? 1.477 -2.168 -95.789 1.00 59.53 163 PRO A CA 1
ATOM 1284 C C . PRO A 1 163 ? 1.025 -3.012 -94.574 1.00 59.53 163 PRO A C 1
ATOM 1286 O O . PRO A 1 163 ? -0.029 -3.646 -94.636 1.00 59.53 163 PRO A O 1
ATOM 1289 N N . PRO A 1 164 ? 1.732 -2.929 -93.424 1.00 46.78 164 PRO A N 1
ATOM 1290 C CA . PRO A 1 164 ? 1.068 -3.110 -92.133 1.00 46.78 164 PRO A CA 1
ATOM 1291 C C . PRO A 1 164 ? 1.370 -2.002 -91.100 1.00 46.78 164 PRO A C 1
ATOM 1293 O O . PRO A 1 164 ? 2.514 -1.649 -90.837 1.00 46.78 164 PRO A O 1
ATOM 1296 N N . LEU A 1 165 ? 0.263 -1.499 -90.545 1.00 42.97 165 LEU A N 1
ATOM 1297 C CA . LEU A 1 165 ? -0.062 -1.078 -89.170 1.00 42.97 165 LEU A CA 1
ATOM 1298 C C . LEU A 1 165 ? 1.001 -0.425 -88.245 1.00 42.97 165 LEU A C 1
ATOM 1300 O O . LEU A 1 165 ? 2.060 -1.001 -87.997 1.00 42.97 165 LEU A O 1
ATOM 1304 N N . PRO A 1 166 ? 0.662 0.711 -87.592 1.00 47.69 166 PRO A N 1
ATOM 1305 C CA . PRO A 1 166 ? 1.510 1.350 -86.589 1.00 47.69 166 PRO A CA 1
ATOM 1306 C C . PRO A 1 166 ? 1.302 0.746 -85.187 1.00 47.69 166 PRO A C 1
ATOM 1308 O O . PRO A 1 166 ? 0.196 0.753 -84.652 1.00 47.69 166 PRO A O 1
ATOM 1311 N N . TYR A 1 167 ? 2.384 0.275 -84.559 1.00 43.62 167 TYR A N 1
ATOM 1312 C CA . TYR A 1 167 ? 2.412 -0.045 -83.129 1.00 43.62 167 TYR A CA 1
ATOM 1313 C C . TYR A 1 167 ? 2.744 1.203 -82.303 1.00 43.62 167 TYR A C 1
ATOM 1315 O O . TYR A 1 167 ? 3.758 1.868 -82.517 1.00 43.62 167 TYR A O 1
ATOM 1323 N N . SER A 1 168 ? 1.870 1.497 -81.344 1.00 43.06 168 SER A N 1
ATOM 1324 C CA . SER A 1 168 ? 1.994 2.540 -80.327 1.00 43.06 168 SER A CA 1
ATOM 1325 C C . SER A 1 168 ? 3.129 2.244 -79.331 1.00 43.06 168 SER A C 1
ATOM 1327 O O . SER A 1 168 ? 3.243 1.104 -78.878 1.00 43.06 168 SER A O 1
ATOM 1329 N N . PRO A 1 169 ? 3.924 3.241 -78.903 1.00 54.69 169 PRO A N 1
ATOM 1330 C CA . PRO A 1 169 ? 4.795 3.101 -77.745 1.00 54.69 169 PRO A CA 1
ATOM 1331 C C . PRO A 1 169 ? 4.076 3.545 -76.463 1.00 54.69 169 PRO A C 1
ATOM 1333 O O . PRO A 1 169 ? 3.669 4.696 -76.318 1.00 54.69 169 PRO A O 1
ATOM 1336 N N . THR A 1 170 ? 3.947 2.619 -75.516 1.00 48.59 170 THR A N 1
ATOM 1337 C CA . THR A 1 170 ? 3.516 2.867 -74.134 1.00 48.59 170 THR A CA 1
ATOM 1338 C C . THR A 1 170 ? 4.578 3.695 -73.394 1.00 48.59 170 THR A C 1
ATOM 1340 O O . THR A 1 170 ? 5.742 3.284 -73.380 1.00 48.59 170 THR A O 1
ATOM 1343 N N . PRO A 1 171 ? 4.239 4.821 -72.740 1.00 53.41 171 PRO A N 1
ATOM 1344 C CA . PRO A 1 171 ? 5.183 5.534 -71.892 1.00 53.41 171 PRO A CA 1
ATOM 1345 C C . PRO A 1 171 ? 5.231 4.889 -70.500 1.00 53.41 171 PRO A C 1
ATOM 1347 O O . PRO A 1 171 ? 4.217 4.734 -69.821 1.00 53.41 171 PRO A O 1
ATOM 1350 N N . SER A 1 172 ? 6.429 4.506 -70.070 1.00 46.03 172 SER A N 1
ATOM 1351 C CA . SER A 1 172 ? 6.725 4.072 -68.706 1.00 46.03 172 SER A CA 1
ATOM 1352 C C . SER A 1 172 ? 6.650 5.255 -67.734 1.00 46.03 172 SER A C 1
ATOM 1354 O O . SER A 1 172 ? 7.375 6.236 -67.901 1.00 46.03 172 SER A O 1
ATOM 1356 N N . LEU A 1 173 ? 5.794 5.136 -66.712 1.00 51.69 173 LEU A N 1
ATOM 1357 C CA . LEU A 1 173 ? 5.704 6.048 -65.569 1.00 51.69 173 LEU A CA 1
ATOM 1358 C C . LEU A 1 173 ? 7.057 6.194 -64.840 1.00 51.69 173 LEU A C 1
ATOM 1360 O O . LEU A 1 173 ? 7.700 5.180 -64.560 1.00 51.69 173 LEU A O 1
ATOM 1364 N N . PRO A 1 174 ? 7.456 7.409 -64.428 1.00 52.78 174 PRO A N 1
ATOM 1365 C CA . PRO A 1 174 ? 8.496 7.588 -63.428 1.00 52.78 174 PRO A CA 1
ATOM 1366 C C . PRO A 1 174 ? 7.922 7.380 -62.019 1.00 52.78 174 PRO A C 1
ATOM 1368 O O . PRO A 1 174 ? 6.889 7.936 -61.652 1.00 52.78 174 PRO A O 1
ATOM 1371 N N . HIS A 1 175 ? 8.615 6.572 -61.219 1.00 48.28 175 HIS A N 1
ATOM 1372 C CA . HIS A 1 175 ? 8.338 6.397 -59.799 1.00 48.28 175 HIS A CA 1
ATOM 1373 C C . HIS A 1 175 ? 8.643 7.690 -59.031 1.00 48.28 175 HIS A C 1
ATOM 1375 O O . HIS A 1 175 ? 9.771 8.185 -59.053 1.00 48.28 175 HIS A O 1
ATOM 1381 N N . SER A 1 176 ? 7.637 8.217 -58.337 1.00 40.25 176 SER A N 1
ATOM 1382 C CA . SER A 1 176 ? 7.769 9.327 -57.395 1.00 40.25 176 SER A CA 1
ATOM 1383 C C . SER A 1 176 ? 8.681 8.941 -56.221 1.00 40.25 176 SER A C 1
ATOM 1385 O O . SER A 1 176 ? 8.461 7.892 -55.611 1.00 40.25 176 SER A O 1
ATOM 1387 N N . PRO A 1 177 ? 9.669 9.768 -55.841 1.00 55.09 177 PRO A N 1
ATOM 1388 C CA . PRO A 1 177 ? 10.350 9.616 -54.567 1.00 55.09 177 PRO A CA 1
ATOM 1389 C C . PRO A 1 177 ? 9.415 10.093 -53.452 1.00 55.09 177 PRO A C 1
ATOM 1391 O O . PRO A 1 177 ? 9.053 11.266 -53.374 1.00 55.09 177 PRO A O 1
ATOM 1394 N N . THR A 1 178 ? 9.004 9.172 -52.585 1.00 50.22 178 THR A N 1
ATOM 1395 C CA . THR A 1 178 ? 8.308 9.494 -51.339 1.00 50.22 178 THR A CA 1
ATOM 1396 C C . THR A 1 178 ? 9.241 10.328 -50.459 1.00 50.22 178 THR A C 1
ATOM 1398 O O . THR A 1 178 ? 10.194 9.800 -49.885 1.00 50.22 178 THR A O 1
ATOM 1401 N N . SER A 1 179 ? 8.992 11.635 -50.370 1.00 47.84 179 SER A N 1
ATOM 1402 C CA . SER A 1 179 ? 9.649 12.508 -49.393 1.00 47.84 179 SER A CA 1
ATOM 1403 C C . SER A 1 179 ? 9.350 12.023 -47.969 1.00 47.84 179 SER A C 1
ATOM 1405 O O . SER A 1 179 ? 8.177 11.823 -47.639 1.00 47.84 179 SER A O 1
ATOM 1407 N N . PRO A 1 180 ? 10.360 11.853 -47.098 1.00 55.62 180 PRO A N 1
ATOM 1408 C CA . PRO A 1 180 ? 10.121 11.607 -45.686 1.00 55.62 180 PRO A CA 1
ATOM 1409 C C . PRO A 1 180 ? 9.585 12.883 -45.024 1.00 55.62 180 PRO A C 1
ATOM 1411 O O . PRO A 1 180 ? 10.122 13.974 -45.220 1.00 55.62 180 PRO A O 1
ATOM 1414 N N . LEU A 1 181 ? 8.508 12.731 -44.248 1.00 48.09 181 LEU A N 1
ATOM 1415 C CA . LEU A 1 181 ? 7.942 13.776 -43.397 1.00 48.09 181 LEU A CA 1
ATOM 1416 C C . LEU A 1 181 ? 9.032 14.429 -42.520 1.00 48.09 181 LEU A C 1
ATOM 1418 O O . LEU A 1 181 ? 9.884 13.717 -41.981 1.00 48.09 181 LEU A O 1
ATOM 1422 N N . PRO A 1 182 ? 8.982 15.754 -42.290 1.00 49.56 182 PRO A N 1
ATOM 1423 C CA . PRO A 1 182 ? 9.860 16.404 -41.331 1.00 49.56 182 PRO A CA 1
ATOM 1424 C C . PRO A 1 182 ? 9.473 15.961 -39.916 1.00 49.56 182 PRO A C 1
ATOM 1426 O O . PRO A 1 182 ? 8.405 16.300 -39.408 1.00 49.56 182 PRO A O 1
ATOM 1429 N N . HIS A 1 183 ? 10.347 15.192 -39.267 1.00 49.34 183 HIS A N 1
ATOM 1430 C CA . HIS A 1 183 ? 10.250 14.937 -37.836 1.00 49.34 183 HIS A CA 1
ATOM 1431 C C . HIS A 1 183 ? 10.344 16.276 -37.101 1.00 49.34 183 HIS A C 1
ATOM 1433 O O . HIS A 1 183 ? 11.348 16.982 -37.198 1.00 49.34 183 HIS A O 1
ATOM 1439 N N . SER A 1 184 ? 9.270 16.640 -36.400 1.00 49.00 184 SER A N 1
ATOM 1440 C CA . SER A 1 184 ? 9.189 17.857 -35.603 1.00 49.00 184 SER A CA 1
ATOM 1441 C C . SER A 1 184 ? 10.342 17.904 -34.600 1.00 49.00 184 SER A C 1
ATOM 1443 O O . SER A 1 184 ? 10.439 17.048 -33.718 1.00 49.00 184 SER A O 1
ATOM 1445 N N . LEU A 1 185 ? 11.204 18.916 -34.721 1.00 50.28 185 LEU A N 1
ATOM 1446 C CA . LEU A 1 185 ? 12.251 19.233 -33.754 1.00 50.28 185 LEU A CA 1
ATOM 1447 C C . LEU A 1 185 ? 11.632 19.837 -32.485 1.00 50.28 185 LEU A C 1
ATOM 1449 O O . LEU A 1 185 ? 11.826 21.010 -32.177 1.00 50.28 185 LEU A O 1
ATOM 1453 N N . THR A 1 186 ? 10.896 19.052 -31.708 1.00 58.75 186 THR A N 1
ATOM 1454 C CA . THR A 1 186 ? 10.838 19.340 -30.274 1.00 58.75 186 THR A CA 1
ATOM 1455 C C . THR A 1 186 ? 12.124 18.782 -29.672 1.00 58.75 186 THR A C 1
ATOM 1457 O O . THR A 1 186 ? 12.367 17.580 -29.822 1.00 58.75 186 THR A O 1
ATOM 1460 N N . PRO A 1 187 ? 12.982 19.602 -29.035 1.00 69.81 187 PRO A N 1
ATOM 1461 C CA . PRO A 1 187 ? 14.199 19.088 -28.431 1.00 69.81 187 PRO A CA 1
ATOM 1462 C C . PRO A 1 187 ? 13.794 18.032 -27.396 1.00 69.81 187 PRO A C 1
ATOM 1464 O O . PRO A 1 187 ? 12.933 18.306 -26.558 1.00 69.81 187 PRO A O 1
ATOM 1467 N N . PRO A 1 188 ? 14.385 16.829 -27.426 1.00 62.31 188 PRO A N 1
ATOM 1468 C CA . PRO A 1 188 ? 13.925 15.703 -26.615 1.00 62.31 188 PRO A CA 1
ATOM 1469 C C . PRO A 1 188 ? 14.034 15.965 -25.097 1.00 62.31 188 PRO A C 1
ATOM 1471 O O . PRO A 1 188 ? 13.381 15.309 -24.285 1.00 62.31 188 PRO A O 1
ATOM 1474 N N . LEU A 1 189 ? 14.811 16.984 -24.714 1.00 65.06 189 LEU A N 1
ATOM 1475 C CA . LEU A 1 189 ? 14.866 17.549 -23.368 1.00 65.06 189 LEU A CA 1
ATOM 1476 C C . LEU A 1 189 ? 13.530 18.178 -22.932 1.00 65.06 189 LEU A C 1
ATOM 1478 O O . LEU A 1 189 ? 13.083 17.948 -21.812 1.00 65.06 189 LEU A O 1
ATOM 1482 N N . LEU A 1 190 ? 12.880 18.950 -23.810 1.00 74.50 190 LEU A N 1
ATOM 1483 C CA . LEU A 1 190 ? 11.618 19.630 -23.511 1.00 74.50 190 LEU A CA 1
ATOM 1484 C C . LEU A 1 190 ? 10.489 18.617 -23.315 1.00 74.50 190 LEU A C 1
ATOM 1486 O O . LEU A 1 190 ? 9.710 18.739 -22.376 1.00 74.50 190 LEU A O 1
ATOM 1490 N N . THR A 1 191 ? 10.441 17.575 -24.148 1.00 69.25 191 THR A N 1
ATOM 1491 C CA . THR A 1 191 ? 9.468 16.485 -23.991 1.00 69.25 191 THR A CA 1
ATOM 1492 C C . THR A 1 191 ? 9.670 15.722 -22.684 1.00 69.25 191 THR A C 1
ATOM 1494 O O . THR A 1 191 ? 8.692 15.407 -22.014 1.00 69.25 191 THR A O 1
ATOM 1497 N N . ALA A 1 192 ? 10.920 15.470 -22.277 1.00 67.44 192 ALA A N 1
ATOM 1498 C CA . ALA A 1 192 ? 11.215 14.808 -21.006 1.00 67.44 192 ALA A CA 1
ATOM 1499 C C . ALA A 1 192 ? 10.833 15.680 -19.795 1.00 67.44 192 ALA A C 1
ATOM 1501 O O . ALA A 1 192 ? 10.240 15.177 -18.843 1.00 67.44 192 ALA A O 1
ATOM 1502 N N . LEU A 1 193 ? 11.112 16.987 -19.851 1.00 73.12 193 LEU A N 1
ATOM 1503 C CA . LEU A 1 193 ? 10.731 17.943 -18.805 1.00 73.12 193 LEU A CA 1
ATOM 1504 C C . LEU A 1 193 ? 9.214 18.065 -18.663 1.00 73.12 193 LEU A C 1
ATOM 1506 O O . LEU A 1 193 ? 8.702 18.001 -17.548 1.00 73.12 193 LEU A O 1
ATOM 1510 N N . LEU A 1 194 ? 8.493 18.193 -19.779 1.00 74.81 194 LEU A N 1
ATOM 1511 C CA . LEU A 1 194 ? 7.032 18.260 -19.768 1.00 74.81 194 LEU A CA 1
ATOM 1512 C C . LEU A 1 194 ? 6.420 16.960 -19.245 1.00 74.81 194 LEU A C 1
ATOM 1514 O O . LEU A 1 194 ? 5.533 17.015 -18.400 1.00 74.81 194 LEU A O 1
ATOM 1518 N N . ALA A 1 195 ? 6.928 15.798 -19.668 1.00 70.94 195 ALA A N 1
ATOM 1519 C CA . ALA A 1 195 ? 6.480 14.510 -19.144 1.00 70.94 195 ALA A CA 1
ATOM 1520 C C . ALA A 1 195 ? 6.754 14.372 -17.636 1.00 70.94 195 ALA A C 1
ATOM 1522 O O . ALA A 1 195 ? 5.888 13.911 -16.895 1.00 70.94 195 ALA A O 1
ATOM 1523 N N . GLY A 1 196 ? 7.922 14.824 -17.166 1.00 72.31 196 GLY A N 1
ATOM 1524 C CA . GLY A 1 196 ? 8.274 14.838 -15.745 1.00 72.31 196 GLY A CA 1
ATOM 1525 C C . GLY A 1 196 ? 7.383 15.770 -14.920 1.00 72.31 196 GLY A C 1
ATOM 1526 O O . GLY A 1 196 ? 6.921 15.382 -13.848 1.00 72.31 196 GLY A O 1
ATOM 1527 N N . LEU A 1 197 ? 7.089 16.974 -15.421 1.00 77.81 197 LEU A N 1
ATOM 1528 C CA . LEU A 1 197 ? 6.180 17.927 -14.772 1.00 77.81 197 LEU A CA 1
ATOM 1529 C C . LEU A 1 197 ? 4.746 17.394 -14.719 1.00 77.81 197 LEU A C 1
ATOM 1531 O O . LEU A 1 197 ? 4.114 17.446 -13.664 1.00 77.81 197 LEU A O 1
ATOM 1535 N N . LEU A 1 198 ? 4.258 16.822 -15.823 1.00 75.12 198 LEU A N 1
ATOM 1536 C CA . LEU A 1 198 ? 2.926 16.223 -15.899 1.00 75.12 198 LEU A CA 1
ATOM 1537 C C . LEU A 1 198 ? 2.805 15.030 -14.936 1.00 75.12 198 LEU A C 1
ATOM 1539 O O . LEU A 1 198 ? 1.848 14.941 -14.169 1.00 75.12 198 LEU A O 1
ATOM 1543 N N . SER A 1 199 ? 3.821 14.161 -14.909 1.00 67.19 199 SER A N 1
ATOM 1544 C CA . SER A 1 199 ? 3.910 13.041 -13.965 1.00 67.19 199 SER A CA 1
ATOM 1545 C C . SER A 1 199 ? 3.920 13.528 -12.514 1.00 67.19 199 SER A C 1
ATOM 1547 O O . SER A 1 199 ? 3.207 12.981 -11.676 1.00 67.19 199 SER A O 1
ATOM 1549 N N . THR A 1 200 ? 4.687 14.579 -12.210 1.00 72.00 200 THR A N 1
ATOM 1550 C CA . THR A 1 200 ? 4.742 15.167 -10.862 1.00 72.00 200 THR A CA 1
ATOM 1551 C C . THR A 1 200 ? 3.377 15.709 -10.447 1.00 72.00 200 THR A C 1
ATOM 1553 O O . THR A 1 200 ? 2.911 15.424 -9.347 1.00 72.00 200 THR A O 1
ATOM 1556 N N . CYS A 1 201 ? 2.700 16.430 -11.341 1.00 74.69 201 CYS A N 1
ATOM 1557 C CA . CYS A 1 201 ? 1.369 16.979 -11.101 1.00 74.69 201 CYS A CA 1
ATOM 1558 C C . CYS A 1 201 ? 0.349 15.869 -10.780 1.00 74.69 201 CYS A C 1
ATOM 1560 O O . CYS A 1 201 ? -0.375 15.959 -9.786 1.00 74.69 201 CYS A O 1
ATOM 1562 N N . PHE A 1 202 ? 0.362 14.764 -11.535 1.00 66.75 202 PHE A N 1
ATOM 1563 C CA . PHE A 1 202 ? -0.509 13.614 -11.270 1.00 66.75 202 PHE A CA 1
ATOM 1564 C C . PHE A 1 202 ? -0.236 12.915 -9.935 1.00 66.75 202 PHE A C 1
ATOM 1566 O O . PHE A 1 202 ? -1.183 12.480 -9.272 1.00 66.75 202 PHE A O 1
ATOM 1573 N N . VAL A 1 203 ? 1.034 12.813 -9.530 1.00 58.12 203 VAL A N 1
ATOM 1574 C CA . VAL A 1 203 ? 1.418 12.232 -8.234 1.00 58.12 203 VAL A CA 1
ATOM 1575 C C . VAL A 1 203 ? 0.997 13.149 -7.084 1.00 58.12 203 VAL A C 1
ATOM 1577 O O . VAL A 1 203 ? 0.398 12.677 -6.119 1.00 58.12 203 VAL A O 1
ATOM 1580 N N . VAL A 1 204 ? 1.242 14.458 -7.194 1.00 65.12 204 VAL A N 1
ATOM 1581 C CA . VAL A 1 204 ? 0.903 15.442 -6.150 1.00 65.12 204 VAL A CA 1
ATOM 1582 C C . VAL A 1 204 ? -0.608 15.544 -5.934 1.00 65.12 204 VAL A C 1
ATOM 1584 O O . VAL A 1 204 ? -1.047 15.632 -4.786 1.00 65.12 204 VAL A O 1
ATOM 1587 N N . HIS A 1 205 ? -1.404 15.483 -7.005 1.00 67.19 205 HIS A N 1
ATOM 1588 C CA . HIS A 1 205 ? -2.867 15.522 -6.913 1.00 67.19 205 HIS A CA 1
ATOM 1589 C C . HIS A 1 205 ? -3.512 14.167 -6.590 1.00 67.19 205 HIS A C 1
ATOM 1591 O O . HIS A 1 205 ? -4.731 14.098 -6.460 1.00 67.19 205 HIS A O 1
ATOM 1597 N N . GLY A 1 206 ? -2.732 13.085 -6.460 1.00 56.03 206 GLY A N 1
ATOM 1598 C CA . GLY A 1 206 ? -3.265 11.759 -6.130 1.00 56.03 206 GLY A CA 1
ATOM 1599 C C . GLY A 1 206 ? -4.210 11.180 -7.191 1.00 56.03 206 GLY A C 1
ATOM 1600 O O . GLY A 1 206 ? -4.945 10.242 -6.897 1.00 56.03 206 GLY A O 1
ATOM 1601 N N . ILE A 1 207 ? -4.189 11.716 -8.420 1.00 59.50 207 ILE A N 1
ATOM 1602 C CA . ILE A 1 207 ? -5.083 11.307 -9.519 1.00 59.50 207 ILE A CA 1
ATOM 1603 C C . ILE A 1 207 ? -4.712 9.901 -10.013 1.00 59.50 207 ILE A C 1
ATOM 1605 O O . ILE A 1 207 ? -5.584 9.117 -10.369 1.00 59.50 207 ILE A O 1
ATOM 1609 N N . VAL A 1 208 ? -3.416 9.568 -10.002 1.00 48.59 208 VAL A N 1
ATOM 1610 C CA . VAL A 1 208 ? -2.896 8.264 -10.461 1.00 48.59 208 VAL A CA 1
ATOM 1611 C C . VAL A 1 208 ? -2.662 7.288 -9.301 1.00 48.59 208 VAL A C 1
ATOM 1613 O O . VAL A 1 208 ? -2.729 6.078 -9.486 1.00 48.59 208 VAL A O 1
ATOM 1616 N N . PHE A 1 209 ? -2.450 7.799 -8.087 1.00 50.84 209 PHE A N 1
ATOM 1617 C CA . PHE A 1 209 ? -2.322 7.000 -6.869 1.00 50.84 209 PHE A CA 1
ATOM 1618 C C . PHE A 1 209 ? -3.544 7.221 -5.981 1.00 50.84 209 PHE A C 1
ATOM 1620 O O . PHE A 1 209 ? -3.462 7.858 -4.928 1.00 50.84 209 PHE A O 1
ATOM 1627 N N . GLN A 1 210 ? -4.687 6.663 -6.385 1.00 48.06 210 GLN A N 1
ATOM 1628 C CA . GLN A 1 210 ? -5.740 6.408 -5.411 1.00 48.06 210 GLN A CA 1
ATOM 1629 C C . GLN A 1 210 ? -5.135 5.494 -4.345 1.00 48.06 210 GLN A C 1
ATOM 1631 O O . GLN A 1 210 ? -4.743 4.364 -4.638 1.00 48.06 210 GLN A O 1
ATOM 1636 N N . LYS A 1 211 ? -4.995 6.009 -3.113 1.00 54.31 211 LYS A N 1
ATOM 1637 C CA . LYS A 1 211 ? -4.696 5.199 -1.926 1.00 54.31 211 LYS A CA 1
ATOM 1638 C C . LYS A 1 211 ? -5.659 4.020 -1.991 1.00 54.31 211 LYS A C 1
ATOM 1640 O O . LYS A 1 211 ? -6.851 4.245 -1.803 1.00 54.31 211 LYS A O 1
ATOM 1645 N N . GLY A 1 212 ? -5.170 2.814 -2.293 1.00 57.34 212 GLY A N 1
ATOM 1646 C CA . GLY A 1 212 ? -5.994 1.655 -2.682 1.00 57.34 212 GLY A CA 1
ATOM 1647 C C . GLY A 1 212 ? -6.994 1.170 -1.628 1.00 57.34 212 GLY A C 1
ATOM 1648 O O . GLY A 1 212 ? -7.599 0.117 -1.780 1.00 57.34 212 GLY A O 1
ATOM 1649 N N . TYR A 1 213 ? -7.152 1.927 -0.549 1.00 73.12 213 TYR A N 1
ATOM 1650 C CA . TYR A 1 213 ? -7.881 1.579 0.646 1.00 73.12 213 TYR A CA 1
ATOM 1651 C C . TYR A 1 213 ? -8.850 2.671 1.114 1.00 73.12 213 TYR A C 1
ATOM 1653 O O . TYR A 1 213 ? -9.393 2.554 2.202 1.00 73.12 213 TYR A O 1
ATOM 1661 N N . HIS A 1 214 ? -9.052 3.731 0.315 1.00 85.69 214 HIS A N 1
ATOM 1662 C CA . HIS A 1 214 ? -10.118 4.733 0.479 1.00 85.69 214 HIS A CA 1
ATOM 1663 C C . HIS A 1 214 ? -10.413 5.132 1.943 1.00 85.69 214 HIS A C 1
ATOM 1665 O O . HIS A 1 214 ? -11.545 4.978 2.405 1.00 85.69 214 HIS A O 1
ATOM 1671 N N . PRO A 1 215 ? -9.429 5.686 2.684 1.00 89.81 215 PRO A N 1
ATOM 1672 C CA . PRO A 1 215 ? -9.582 5.956 4.117 1.00 89.81 215 PRO A CA 1
ATOM 1673 C C . PRO A 1 215 ? -10.761 6.882 4.432 1.00 89.81 215 PRO A C 1
ATOM 1675 O O . PRO A 1 215 ? -11.388 6.755 5.474 1.00 89.81 215 PRO A O 1
ATOM 1678 N N . HIS A 1 216 ? -11.104 7.768 3.496 1.00 90.75 216 HIS A N 1
ATOM 1679 C CA . HIS A 1 216 ? -12.252 8.662 3.598 1.00 90.75 216 HIS A CA 1
ATOM 1680 C C . HIS A 1 216 ? -13.596 7.927 3.634 1.00 90.75 216 HIS A C 1
ATOM 1682 O O . HIS A 1 216 ? -14.471 8.303 4.409 1.00 90.75 216 HIS A O 1
ATOM 1688 N N . GLN A 1 217 ? -13.752 6.879 2.821 1.00 92.75 217 GLN A N 1
ATOM 1689 C CA . GLN A 1 217 ? -14.967 6.068 2.793 1.00 92.75 217 GLN A CA 1
ATOM 1690 C C . GLN A 1 217 ? -15.063 5.198 4.048 1.00 92.75 217 GLN A C 1
ATOM 1692 O O . GLN A 1 217 ? -16.099 5.183 4.699 1.00 92.75 217 GLN A O 1
ATOM 1697 N N . VAL A 1 218 ? -13.956 4.563 4.447 1.00 94.12 218 VAL A N 1
ATOM 1698 C CA . VAL A 1 218 ? -13.899 3.763 5.682 1.00 94.12 218 VAL A CA 1
ATOM 1699 C C . VAL A 1 218 ? -14.246 4.615 6.902 1.00 94.12 218 VAL A C 1
ATOM 1701 O O . VAL A 1 218 ? -15.031 4.193 7.746 1.00 94.12 218 VAL A O 1
ATOM 1704 N N . ALA A 1 219 ? -13.716 5.838 6.975 1.00 93.62 219 ALA A N 1
ATOM 1705 C CA . ALA A 1 219 ? -14.066 6.763 8.041 1.00 93.62 219 ALA A CA 1
ATOM 1706 C C . ALA A 1 219 ? -15.559 7.121 8.018 1.00 93.62 219 ALA A C 1
ATOM 1708 O O . ALA A 1 219 ? -16.185 7.123 9.069 1.00 93.62 219 ALA A O 1
ATOM 1709 N N . GLN A 1 220 ? -16.146 7.368 6.842 1.00 93.75 220 GLN A N 1
ATOM 1710 C CA . GLN A 1 220 ? -17.577 7.655 6.712 1.00 93.75 220 GLN A CA 1
ATOM 1711 C C . GLN A 1 220 ? -18.460 6.510 7.222 1.00 93.75 220 GLN A C 1
ATOM 1713 O O . GLN A 1 220 ? -19.407 6.772 7.963 1.00 93.75 220 GLN A O 1
ATOM 1718 N N . ASP A 1 221 ? -18.124 5.269 6.867 1.00 94.94 221 ASP A N 1
ATOM 1719 C CA . ASP A 1 221 ? -18.841 4.079 7.333 1.00 94.94 221 ASP A CA 1
ATOM 1720 C C . ASP A 1 221 ? -18.718 3.940 8.862 1.00 94.94 221 ASP A C 1
ATOM 1722 O O . ASP A 1 221 ? -19.703 3.705 9.562 1.00 94.94 221 ASP A O 1
ATOM 1726 N N . MET A 1 222 ? -17.515 4.167 9.408 1.00 94.44 222 MET A N 1
ATOM 1727 C CA . MET A 1 222 ? -17.261 4.064 10.849 1.00 94.44 222 MET A CA 1
ATOM 1728 C C . MET A 1 222 ? -17.979 5.131 11.677 1.00 94.44 222 MET A C 1
ATOM 1730 O O . MET A 1 222 ? -18.344 4.868 12.824 1.00 94.44 222 MET A O 1
ATOM 1734 N N . THR A 1 223 ? -18.202 6.315 11.103 1.00 92.62 223 THR A N 1
ATOM 1735 C CA . THR A 1 223 ? -18.856 7.452 11.768 1.00 92.62 223 THR A CA 1
ATOM 1736 C C . THR A 1 223 ? -20.355 7.558 11.487 1.00 92.62 223 THR A C 1
ATOM 1738 O O . THR A 1 223 ? -20.947 8.597 11.761 1.00 92.62 223 THR A O 1
ATOM 1741 N N . GLN A 1 224 ? -20.995 6.520 10.940 1.00 91.94 224 GLN A N 1
ATOM 1742 C CA . GLN A 1 224 ? -22.430 6.555 10.626 1.00 91.94 224 GLN A CA 1
ATOM 1743 C C . GLN A 1 224 ? -23.326 6.730 11.870 1.00 91.94 224 GLN A C 1
ATOM 1745 O O . GLN A 1 224 ? -24.452 7.211 11.760 1.00 91.94 224 GLN A O 1
ATOM 1750 N N . PHE A 1 225 ? -22.823 6.372 13.054 1.00 90.56 225 PHE A N 1
ATOM 1751 C CA . PHE A 1 225 ? -23.540 6.434 14.329 1.00 90.56 225 PHE A CA 1
ATOM 1752 C C . PHE A 1 225 ? -22.810 7.343 15.337 1.00 90.56 225 PHE A C 1
ATOM 1754 O O . PHE A 1 225 ? -22.212 6.832 16.289 1.00 90.56 225 PHE A O 1
ATOM 1761 N N . PRO A 1 226 ? -22.834 8.675 15.145 1.00 87.81 226 PRO A N 1
ATOM 1762 C CA . PRO A 1 226 ? -22.023 9.615 15.929 1.00 87.81 226 PRO A CA 1
ATOM 1763 C C . PRO A 1 226 ? -22.417 9.709 17.412 1.00 87.81 226 PRO A C 1
ATOM 1765 O O . PRO A 1 226 ? -21.593 10.039 18.261 1.00 87.81 226 PRO A O 1
ATOM 1768 N N . GLU A 1 227 ? -23.657 9.342 17.742 1.00 88.50 227 GLU A N 1
ATOM 1769 C CA . GLU A 1 227 ? -24.199 9.376 19.109 1.00 88.50 227 GLU A CA 1
ATOM 1770 C C . GLU A 1 227 ? -23.569 8.339 20.058 1.00 88.50 227 GLU A C 1
ATOM 1772 O O . GLU A 1 227 ? -23.799 8.364 21.267 1.00 88.50 227 GLU A O 1
ATOM 1777 N N . GLN A 1 228 ? -22.808 7.380 19.527 1.00 89.88 228 GLN A N 1
ATOM 1778 C CA . GLN A 1 228 ? -22.217 6.288 20.301 1.00 89.88 228 GLN A CA 1
ATOM 1779 C C . GLN A 1 228 ? -20.699 6.443 20.372 1.00 89.88 228 GLN A C 1
ATOM 1781 O O . GLN A 1 228 ? -20.072 7.016 19.483 1.00 89.88 228 GLN A O 1
ATOM 1786 N N . SER A 1 229 ? -20.082 5.898 21.422 1.00 92.00 229 SER A N 1
ATOM 1787 C CA . SER A 1 229 ? -18.617 5.826 21.463 1.00 92.00 229 SER A CA 1
ATOM 1788 C C . SER A 1 229 ? -18.107 4.898 20.355 1.00 92.00 229 SER A C 1
ATOM 1790 O O . SER A 1 229 ? -18.747 3.884 20.054 1.00 92.00 229 SER A O 1
ATOM 1792 N N . LEU A 1 230 ? -16.943 5.208 19.781 1.00 94.19 230 LEU A N 1
ATOM 1793 C CA . LEU A 1 230 ? -16.352 4.442 18.682 1.00 94.19 230 LEU A CA 1
ATOM 1794 C C . LEU A 1 230 ? -15.059 3.754 19.130 1.00 94.19 230 LEU A C 1
ATOM 1796 O O . LEU A 1 230 ? -14.077 4.409 19.476 1.00 94.19 230 LEU A O 1
ATOM 1800 N N . LEU A 1 231 ? -15.040 2.423 19.083 1.00 95.38 231 LEU A N 1
ATOM 1801 C CA . LEU A 1 231 ? -13.838 1.607 19.229 1.00 95.38 231 LEU A CA 1
ATOM 1802 C C . LEU A 1 231 ? -13.498 0.990 17.876 1.00 95.38 231 LEU A C 1
ATOM 1804 O O . LEU A 1 231 ? -14.328 0.313 17.278 1.00 95.38 231 LEU A O 1
ATOM 1808 N N . VAL A 1 232 ? -12.273 1.169 17.403 1.00 96.25 232 VAL A N 1
ATOM 1809 C CA . VAL A 1 232 ? -11.797 0.520 16.180 1.00 96.25 232 VAL A CA 1
ATOM 1810 C C . VAL A 1 232 ? -10.631 -0.390 16.530 1.00 96.25 232 VAL A C 1
ATOM 1812 O O . VAL A 1 232 ? -9.597 0.060 17.016 1.00 96.25 232 VAL A O 1
ATOM 1815 N N . ALA A 1 233 ? -10.799 -1.685 16.294 1.00 96.88 233 ALA A N 1
ATOM 1816 C CA . ALA A 1 233 ? -9.769 -2.692 16.490 1.00 96.88 233 ALA A CA 1
ATOM 1817 C C . ALA A 1 233 ? -9.170 -3.081 15.136 1.00 96.88 233 ALA A C 1
ATOM 1819 O O . ALA A 1 233 ? -9.872 -3.589 14.262 1.00 96.88 233 ALA A O 1
ATOM 1820 N N . VAL A 1 234 ? -7.868 -2.866 14.970 1.00 96.44 234 VAL A N 1
ATOM 1821 C CA . VAL A 1 234 ? -7.119 -3.214 13.761 1.00 96.44 234 VAL A CA 1
ATOM 1822 C C . VAL A 1 234 ? -6.247 -4.422 14.058 1.00 96.44 234 VAL A C 1
ATOM 1824 O O . VAL A 1 234 ? -5.262 -4.320 14.787 1.00 96.44 234 VAL A O 1
ATOM 1827 N N . SER A 1 235 ? -6.603 -5.573 13.491 1.00 95.38 235 SER A N 1
ATOM 1828 C CA . SER A 1 235 ? -5.731 -6.750 13.533 1.00 95.38 235 SER A CA 1
ATOM 1829 C C . SER A 1 235 ? -4.684 -6.668 12.422 1.00 95.38 235 SER A C 1
ATOM 1831 O O . SER A 1 235 ? -5.033 -6.458 11.259 1.00 95.38 235 SER A O 1
ATOM 1833 N N . TYR A 1 236 ? -3.405 -6.813 12.774 1.00 95.00 236 TYR A N 1
ATOM 1834 C CA . TYR A 1 236 ? -2.290 -6.664 11.837 1.00 95.00 236 TYR A CA 1
ATOM 1835 C C . TYR A 1 236 ? -1.275 -7.806 11.955 1.00 95.00 236 TYR A C 1
ATOM 1837 O O . TYR A 1 236 ? -1.059 -8.366 13.024 1.00 95.00 236 TYR A O 1
ATOM 1845 N N . GLN A 1 237 ? -0.638 -8.142 10.839 1.00 93.94 237 GLN A N 1
ATOM 1846 C CA . GLN A 1 237 ? 0.516 -9.042 10.734 1.00 93.94 237 GLN A CA 1
ATOM 1847 C C . GLN A 1 237 ? 1.725 -8.329 10.119 1.00 93.94 237 GLN A C 1
ATOM 1849 O O . GLN A 1 237 ? 2.858 -8.772 10.276 1.00 93.94 237 GLN A O 1
ATOM 1854 N N . SER A 1 238 ? 1.498 -7.222 9.408 1.00 90.69 238 SER A N 1
ATOM 1855 C CA . SER A 1 238 ? 2.555 -6.449 8.758 1.00 90.69 238 SER A CA 1
ATOM 1856 C C . SER A 1 238 ? 2.466 -4.965 9.100 1.00 90.69 238 SER A C 1
ATOM 1858 O O . SER A 1 238 ? 1.396 -4.437 9.408 1.00 90.69 238 SER A O 1
ATOM 1860 N N . LEU A 1 239 ? 3.588 -4.258 8.955 1.00 87.88 239 LEU A N 1
ATOM 1861 C CA . LEU A 1 239 ? 3.633 -2.800 9.106 1.00 87.88 239 LEU A CA 1
ATOM 1862 C C . LEU A 1 239 ? 2.745 -2.070 8.088 1.00 87.88 239 LEU A C 1
ATOM 1864 O O . LEU A 1 239 ? 2.289 -0.964 8.360 1.00 87.88 239 LEU A O 1
ATOM 1868 N N . GLN A 1 240 ? 2.461 -2.682 6.933 1.00 86.56 240 GLN A N 1
ATOM 1869 C CA . GLN A 1 240 ? 1.553 -2.102 5.944 1.00 86.56 240 GLN A CA 1
ATOM 1870 C C . GLN A 1 240 ? 0.115 -2.020 6.478 1.00 86.56 240 GLN A C 1
ATOM 1872 O O . GLN A 1 240 ? -0.575 -1.036 6.225 1.00 86.56 240 GLN A O 1
ATOM 1877 N N . GLU A 1 241 ? -0.325 -3.018 7.244 1.00 89.81 241 GLU A N 1
ATOM 1878 C CA . GLU A 1 241 ? -1.656 -3.044 7.864 1.00 89.81 241 GLU A CA 1
ATOM 1879 C C . GLU A 1 241 ? -1.745 -2.094 9.066 1.00 89.81 241 GLU A C 1
ATOM 1881 O O . GLU A 1 241 ? -2.784 -1.474 9.288 1.00 89.81 241 GLU A O 1
ATOM 1886 N N . VAL A 1 242 ? -0.639 -1.895 9.791 1.00 91.88 242 VAL A N 1
ATOM 1887 C CA . VAL A 1 242 ? -0.545 -0.838 10.813 1.00 91.88 242 VAL A CA 1
ATOM 1888 C C . VAL A 1 242 ? -0.672 0.541 10.164 1.00 91.88 242 VAL A C 1
ATOM 1890 O O . VAL A 1 242 ? -1.507 1.342 10.579 1.00 91.88 242 VAL A O 1
ATOM 1893 N N . ALA A 1 243 ? 0.100 0.807 9.105 1.00 88.88 243 ALA A N 1
ATOM 1894 C CA . ALA A 1 243 ? 0.043 2.072 8.369 1.00 88.88 243 ALA A CA 1
ATOM 1895 C C . ALA A 1 243 ? -1.355 2.337 7.789 1.00 88.88 243 ALA A C 1
ATOM 1897 O O . ALA A 1 243 ? -1.848 3.465 7.814 1.00 88.88 243 ALA A O 1
ATOM 1898 N N . LEU A 1 244 ? -2.019 1.283 7.314 1.00 90.19 244 LEU A N 1
ATOM 1899 C CA . LEU A 1 244 ? -3.410 1.338 6.894 1.00 90.19 244 LEU A CA 1
ATOM 1900 C C . LEU A 1 244 ? -4.335 1.755 8.043 1.00 90.19 244 LEU A C 1
ATOM 1902 O O . LEU A 1 244 ? -5.078 2.725 7.895 1.00 90.19 244 LEU A O 1
ATOM 1906 N N . GLY A 1 245 ? -4.293 1.044 9.171 1.00 92.88 245 GLY A N 1
ATOM 1907 C CA . GLY A 1 245 ? -5.142 1.349 10.321 1.00 92.88 245 GLY A CA 1
ATOM 1908 C C . GLY A 1 245 ? -4.927 2.770 10.840 1.00 92.88 245 GLY A C 1
ATOM 1909 O O . GLY A 1 245 ? -5.896 3.465 11.127 1.00 92.88 245 GLY A O 1
ATOM 1910 N N . LEU A 1 246 ? -3.677 3.248 10.861 1.00 93.56 246 LEU A N 1
ATOM 1911 C CA . LEU A 1 246 ? -3.348 4.637 11.203 1.00 93.56 246 LEU A CA 1
ATOM 1912 C C . LEU A 1 246 ? -3.934 5.634 10.197 1.00 93.56 246 LEU A C 1
ATOM 1914 O O . LEU A 1 246 ? -4.402 6.700 10.588 1.00 93.56 246 LEU A O 1
ATOM 1918 N N . SER A 1 247 ? -3.963 5.288 8.907 1.00 91.56 247 SER A N 1
ATOM 1919 C CA . SER A 1 247 ? -4.591 6.137 7.889 1.00 91.56 247 SER A CA 1
ATOM 1920 C C . SER A 1 247 ? -6.106 6.269 8.081 1.00 91.56 247 SER A C 1
ATOM 1922 O O . SER A 1 247 ? -6.655 7.336 7.811 1.00 91.56 247 SER A O 1
ATOM 1924 N N . PHE A 1 248 ? -6.766 5.217 8.578 1.00 93.44 248 PHE A N 1
ATOM 1925 C CA . PHE A 1 248 ? -8.179 5.258 8.956 1.00 93.44 248 PHE A CA 1
ATOM 1926 C C . PHE A 1 248 ? -8.383 6.062 10.235 1.00 93.44 248 PHE A C 1
ATOM 1928 O O . PHE A 1 248 ? -9.261 6.917 10.266 1.00 93.44 248 PHE A O 1
ATOM 1935 N N . ALA A 1 249 ? -7.533 5.849 11.244 1.00 93.00 249 ALA A N 1
ATOM 1936 C CA . ALA A 1 249 ? -7.563 6.596 12.498 1.00 93.00 249 ALA A CA 1
ATOM 1937 C C . ALA A 1 249 ? -7.484 8.103 12.265 1.00 93.00 249 ALA A C 1
ATOM 1939 O O . ALA A 1 249 ? -8.346 8.841 12.727 1.00 93.00 249 ALA A O 1
ATOM 1940 N N . LEU A 1 250 ? -6.520 8.535 11.453 1.00 91.94 250 LEU A N 1
ATOM 1941 C CA . LEU A 1 250 ? -6.318 9.941 11.119 1.00 91.94 250 LEU A CA 1
ATOM 1942 C C . LEU A 1 250 ? -7.505 10.550 10.357 1.00 91.94 250 LEU A C 1
ATOM 1944 O O . LEU A 1 250 ? -7.784 11.737 10.484 1.00 91.94 250 LEU A O 1
ATOM 1948 N N . GLU A 1 251 ? -8.208 9.773 9.535 1.00 91.56 251 GLU A N 1
ATOM 1949 C CA . GLU A 1 251 ? -9.361 10.281 8.786 1.00 91.56 251 GLU A CA 1
ATOM 1950 C C . GLU A 1 251 ? -10.651 10.283 9.619 1.00 91.56 251 GLU A C 1
ATOM 1952 O O . GLU A 1 251 ? -11.463 11.201 9.489 1.00 91.56 251 GLU A O 1
ATOM 1957 N N . VAL A 1 252 ? -10.809 9.311 10.523 1.00 92.25 252 VAL A N 1
ATOM 1958 C CA . VAL A 1 252 ? -11.860 9.320 11.549 1.00 92.25 252 VAL A CA 1
ATOM 1959 C C . VAL A 1 252 ? -11.656 10.502 12.491 1.00 92.25 252 VAL A C 1
ATOM 1961 O O . VAL A 1 252 ? -12.599 11.254 12.705 1.00 92.25 252 VAL A O 1
ATOM 1964 N N . GLU A 1 253 ? -10.434 10.738 12.973 1.00 88.88 253 GLU A N 1
ATOM 1965 C CA . GLU A 1 253 ? -10.090 11.851 13.870 1.00 88.88 253 GLU A CA 1
ATOM 1966 C C . GLU A 1 253 ? -10.388 13.227 13.261 1.00 88.88 253 GLU A C 1
ATOM 1968 O O . GLU A 1 253 ? -10.799 14.131 13.974 1.00 88.88 253 GLU A O 1
ATOM 1973 N N . LYS A 1 254 ? -10.259 13.412 11.942 1.00 89.44 254 LYS A N 1
ATOM 1974 C CA . LYS A 1 254 ? -10.659 14.679 11.299 1.00 89.44 254 LYS A CA 1
ATOM 1975 C C . LYS A 1 254 ? -12.168 14.907 11.299 1.00 89.44 254 LYS A C 1
ATOM 1977 O O . LYS A 1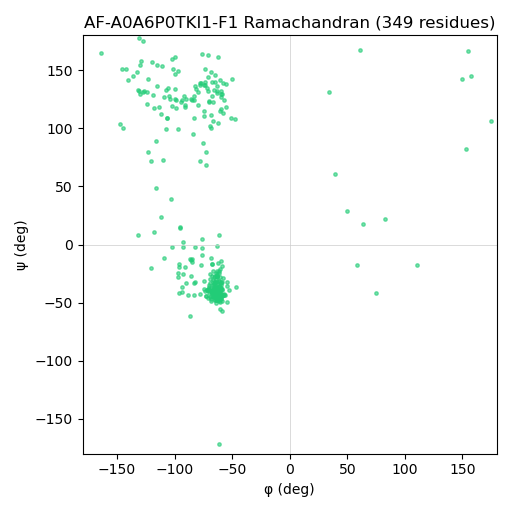 254 ? -12.613 16.053 11.306 1.00 89.44 254 LYS A O 1
ATOM 1982 N N . ARG A 1 255 ? -12.948 13.828 11.207 1.00 84.44 255 ARG A N 1
ATOM 1983 C CA . ARG A 1 255 ? -14.412 13.872 11.079 1.00 84.44 255 ARG A CA 1
ATOM 1984 C C . ARG A 1 255 ? -15.092 13.906 12.445 1.00 84.44 255 ARG A C 1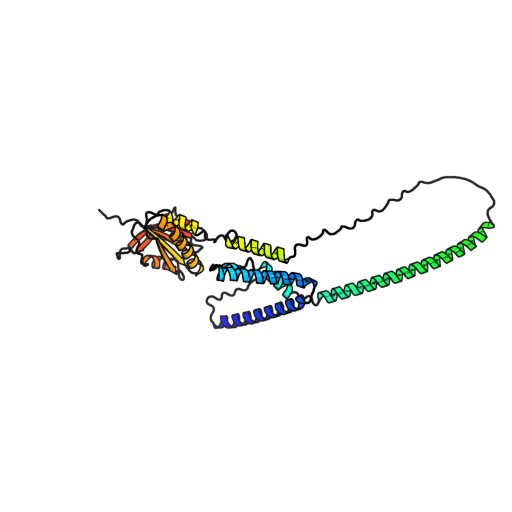
ATOM 1986 O O . ARG A 1 255 ? -16.016 14.686 12.637 1.00 84.44 255 ARG A O 1
ATOM 1993 N N . TYR A 1 256 ? -14.624 13.095 13.389 1.00 76.19 256 TYR A N 1
ATOM 1994 C CA . TYR A 1 256 ? -15.282 12.863 14.677 1.00 76.19 256 TYR A CA 1
ATOM 1995 C C . TYR A 1 256 ? -15.517 14.131 15.522 1.00 76.19 256 TYR A C 1
ATOM 1997 O O . TYR A 1 256 ? -16.640 14.307 15.985 1.00 76.19 256 TYR A O 1
ATOM 2005 N N . PRO A 1 257 ? -14.558 15.075 15.650 1.00 68.62 257 PRO A N 1
ATOM 2006 C CA . PRO A 1 257 ? -14.758 16.325 16.388 1.00 68.62 257 PRO A CA 1
ATOM 2007 C C . PRO A 1 257 ? -15.882 17.203 15.827 1.00 68.62 257 PRO A C 1
ATOM 2009 O O . PRO A 1 257 ? -16.404 18.054 16.536 1.00 68.62 257 PRO A O 1
ATOM 2012 N N . GLN A 1 258 ? -16.257 17.016 14.557 1.00 62.94 258 GLN A N 1
ATOM 2013 C CA . GLN A 1 258 ? -17.360 17.748 13.930 1.00 62.94 258 GLN A CA 1
ATOM 2014 C C . GLN A 1 258 ? -18.729 17.093 14.181 1.00 62.94 258 GLN A C 1
ATOM 2016 O O . GLN A 1 258 ? -19.753 17.711 13.904 1.00 62.94 258 GLN A O 1
ATOM 2021 N N . LEU A 1 259 ? -18.750 15.850 14.678 1.00 63.44 259 LEU A N 1
ATOM 2022 C CA . LEU A 1 259 ? -19.938 15.005 14.833 1.00 63.44 259 LEU A CA 1
ATOM 2023 C C . LEU A 1 259 ? -20.369 14.805 16.301 1.00 63.44 259 LEU A C 1
ATOM 2025 O O . LEU A 1 259 ? -21.472 14.319 16.529 1.00 63.44 259 LEU A O 1
ATOM 2029 N N . GLY A 1 260 ? -19.545 15.193 17.282 1.00 59.88 260 GLY A N 1
ATOM 2030 C CA . GLY A 1 260 ? -19.877 15.160 18.712 1.00 59.88 260 GLY A CA 1
ATOM 2031 C C . GLY A 1 260 ? -18.641 15.061 19.616 1.00 59.88 260 GLY A C 1
ATOM 2032 O O . GLY A 1 260 ? -17.547 14.749 19.157 1.00 59.88 260 GLY A O 1
ATOM 2033 N N . GLU A 1 261 ? -18.803 15.307 20.920 1.00 65.62 261 GLU A N 1
ATOM 2034 C CA . GLU A 1 261 ? -17.727 15.196 21.929 1.00 65.62 261 GLU A CA 1
ATOM 2035 C C . GLU A 1 261 ? -17.380 13.741 22.314 1.00 65.62 261 GLU A C 1
ATOM 2037 O O . GLU A 1 261 ? -16.597 13.501 23.237 1.00 65.62 261 GLU A O 1
ATOM 2042 N N . THR A 1 262 ? -17.973 12.736 21.663 1.00 68.50 262 THR A N 1
ATOM 2043 C CA . THR A 1 262 ? -17.730 11.340 22.031 1.00 68.50 262 THR A CA 1
ATOM 2044 C C . THR A 1 262 ? -16.315 10.911 21.603 1.00 68.50 262 THR A C 1
ATOM 2046 O O . THR A 1 262 ? -15.866 11.219 20.501 1.00 68.50 262 THR A O 1
ATOM 2049 N N . PRO A 1 263 ? -15.550 10.216 22.462 1.00 77.88 263 PRO A N 1
ATOM 2050 C CA . PRO A 1 263 ? -14.197 9.792 22.117 1.00 77.88 263 PRO A CA 1
ATOM 2051 C C . PRO A 1 263 ? -14.205 8.617 21.125 1.00 77.88 263 PRO A C 1
ATOM 2053 O O . PRO A 1 263 ? -14.941 7.642 21.299 1.00 77.88 263 PRO A O 1
ATOM 2056 N N . ALA A 1 264 ? -13.326 8.681 20.122 1.00 90.44 264 ALA A N 1
ATOM 2057 C CA . ALA A 1 264 ? -12.961 7.547 19.277 1.00 90.44 264 ALA A CA 1
ATOM 2058 C C . ALA A 1 264 ? -11.624 6.957 19.755 1.00 90.44 264 ALA A C 1
ATOM 2060 O O . ALA A 1 264 ? -10.673 7.694 20.012 1.00 90.44 264 ALA A O 1
ATOM 2061 N N . HIS A 1 265 ? -11.531 5.633 19.876 1.00 92.69 265 HIS A N 1
ATOM 2062 C CA . HIS A 1 265 ? -10.306 4.949 20.298 1.00 92.69 265 HIS A CA 1
ATOM 2063 C C . HIS A 1 265 ? -9.921 3.878 19.278 1.00 92.69 265 HIS A C 1
ATOM 2065 O O . HIS A 1 265 ? -10.748 3.061 18.877 1.00 92.69 265 HIS A O 1
ATOM 2071 N N . PHE A 1 266 ? -8.650 3.866 18.888 1.00 94.88 266 PHE A N 1
ATOM 2072 C CA . PHE A 1 266 ? -8.064 2.863 18.008 1.00 94.88 266 PHE A CA 1
ATOM 2073 C C . PHE A 1 266 ? -7.147 1.931 18.796 1.00 94.88 266 PHE A C 1
ATOM 2075 O O . PHE A 1 266 ? -6.309 2.386 19.570 1.00 94.88 266 PHE A O 1
ATOM 2082 N N . ILE A 1 267 ? -7.290 0.626 18.577 1.00 95.50 267 ILE A N 1
ATOM 2083 C CA . ILE A 1 267 ? -6.440 -0.406 19.173 1.00 95.50 267 ILE A CA 1
ATOM 2084 C C . ILE A 1 267 ? -5.846 -1.247 18.049 1.00 95.50 267 ILE A C 1
ATOM 2086 O O . ILE A 1 267 ? -6.564 -1.724 17.174 1.00 95.50 267 ILE A O 1
ATOM 2090 N N . PHE A 1 268 ? -4.534 -1.454 18.097 1.00 96.06 268 PHE A N 1
ATOM 2091 C CA . PHE A 1 268 ? -3.807 -2.299 17.159 1.00 96.06 268 PHE A CA 1
ATOM 2092 C C . PHE A 1 268 ? -3.453 -3.614 17.843 1.00 96.06 268 PHE A C 1
ATOM 2094 O O . PHE A 1 268 ? -2.901 -3.614 18.942 1.00 96.06 268 PHE A O 1
ATOM 2101 N N . ILE A 1 269 ? -3.794 -4.727 17.200 1.00 95.94 269 ILE A N 1
ATOM 2102 C CA . ILE A 1 269 ? -3.657 -6.069 17.765 1.00 95.94 269 ILE A CA 1
ATOM 2103 C C . ILE A 1 269 ? -2.802 -6.913 16.831 1.00 95.94 269 ILE A C 1
ATOM 2105 O O . ILE A 1 269 ? -3.167 -7.122 15.672 1.00 95.94 269 ILE A O 1
ATOM 2109 N N . ASP A 1 270 ? -1.685 -7.418 17.350 1.00 94.31 270 ASP A N 1
ATOM 2110 C CA . ASP A 1 270 ? -0.828 -8.332 16.605 1.00 94.31 270 ASP A CA 1
ATOM 2111 C C . ASP A 1 270 ? -1.526 -9.689 16.434 1.00 94.31 270 ASP A C 1
ATOM 2113 O O . ASP A 1 270 ? -1.924 -10.339 17.409 1.00 94.31 270 ASP A O 1
ATOM 2117 N N . ARG A 1 271 ? -1.665 -10.115 15.176 1.00 93.50 271 ARG A N 1
ATOM 2118 C CA . ARG A 1 271 ? -2.209 -11.421 14.778 1.00 93.50 271 ARG A CA 1
ATOM 2119 C C . ARG A 1 271 ? -1.159 -12.340 14.153 1.00 93.50 271 ARG A C 1
ATOM 2121 O O . ARG A 1 271 ? -1.521 -13.219 13.368 1.00 93.50 271 ARG A O 1
ATOM 2128 N N . SER A 1 272 ? 0.120 -12.131 14.460 1.00 88.19 272 SER A N 1
ATOM 2129 C CA . SER A 1 272 ? 1.243 -12.962 14.005 1.00 88.19 272 SER A CA 1
ATOM 2130 C C . SER A 1 272 ? 0.988 -14.469 14.159 1.00 88.19 272 SER A C 1
ATOM 2132 O O . SER A 1 272 ? 1.342 -15.230 13.260 1.00 88.19 272 SER A O 1
ATOM 2134 N N . ASN A 1 273 ? 0.297 -14.883 15.229 1.00 89.81 273 ASN A N 1
ATOM 2135 C CA . ASN A 1 273 ? -0.087 -16.277 15.470 1.00 89.81 273 ASN A CA 1
ATOM 2136 C C . ASN A 1 273 ? -1.416 -16.667 14.799 1.00 89.81 273 ASN A C 1
ATOM 2138 O O . ASN A 1 273 ? -1.454 -17.573 13.965 1.00 89.81 273 ASN A O 1
ATOM 2142 N N . SER A 1 274 ? -2.530 -16.022 15.173 1.00 92.69 274 SER A N 1
ATOM 2143 C CA . SER A 1 274 ? -3.863 -16.351 14.652 1.00 92.69 274 SER A CA 1
ATOM 2144 C C . SER A 1 274 ? -4.905 -15.254 14.915 1.00 92.69 274 SER A C 1
ATOM 2146 O O . SER A 1 274 ? -4.738 -14.396 15.784 1.00 92.69 274 SER A O 1
ATOM 2148 N N . TYR A 1 275 ? -6.044 -15.320 14.214 1.00 92.31 275 TYR A N 1
ATOM 2149 C CA . TYR A 1 275 ? -7.207 -14.481 14.531 1.00 92.31 275 TYR A CA 1
ATOM 2150 C C . TYR A 1 275 ? -7.836 -14.820 15.883 1.00 92.31 275 TYR A C 1
ATOM 2152 O O . TYR A 1 275 ? -8.352 -13.927 16.548 1.00 92.31 275 TYR A O 1
ATOM 2160 N N . ALA A 1 276 ? -7.793 -16.086 16.309 1.00 92.69 276 ALA A N 1
ATOM 2161 C CA . ALA A 1 276 ? -8.322 -16.482 17.611 1.00 92.69 276 ALA A CA 1
ATOM 2162 C C . ALA A 1 276 ? -7.590 -15.744 18.742 1.00 92.69 276 ALA A C 1
ATOM 2164 O O . ALA A 1 276 ? -8.239 -15.210 19.643 1.00 92.69 276 ALA A O 1
ATOM 2165 N N . ASP A 1 277 ? -6.265 -15.634 18.638 1.00 92.94 277 ASP A N 1
ATOM 2166 C CA . ASP A 1 277 ? -5.442 -14.896 19.597 1.00 92.94 277 ASP A CA 1
ATOM 2167 C C . ASP A 1 277 ? -5.737 -13.397 19.552 1.00 92.94 277 ASP A C 1
ATOM 2169 O O . ASP A 1 277 ? -5.885 -12.773 20.602 1.00 92.94 277 ASP A O 1
ATOM 2173 N N . ALA A 1 278 ? -5.912 -12.828 18.355 1.00 94.00 278 ALA A N 1
ATOM 2174 C CA . ALA A 1 278 ? -6.286 -11.424 18.202 1.00 94.00 278 ALA A CA 1
ATOM 2175 C C . ALA A 1 278 ? -7.637 -11.114 18.877 1.00 94.00 278 ALA A C 1
ATOM 2177 O O . ALA A 1 278 ? -7.768 -10.124 19.602 1.00 94.00 278 ALA A O 1
ATOM 2178 N N . TRP A 1 279 ? -8.631 -11.998 18.728 1.00 94.50 279 TRP A N 1
ATOM 2179 C CA . TRP A 1 279 ? -9.911 -11.859 19.424 1.00 94.50 279 TRP A CA 1
ATOM 2180 C C . TRP A 1 279 ? -9.765 -11.983 20.942 1.00 94.50 279 TRP A C 1
ATOM 2182 O O . TRP A 1 279 ? -10.437 -11.256 21.670 1.00 94.50 279 TRP A O 1
ATOM 2192 N N . GLN A 1 280 ? -8.889 -12.858 21.443 1.00 94.19 280 GLN A N 1
ATOM 2193 C CA . GLN A 1 280 ? -8.613 -12.952 22.883 1.00 94.19 280 GLN A CA 1
ATOM 2194 C C . GLN A 1 280 ? -7.918 -11.700 23.423 1.00 94.19 280 GLN A C 1
ATOM 2196 O O . GLN A 1 280 ? -8.310 -11.198 24.476 1.00 94.19 280 GLN A O 1
ATOM 2201 N N . GLN A 1 281 ? -6.949 -11.150 22.693 1.00 94.25 281 GLN A N 1
ATOM 2202 C CA . GLN A 1 281 ? -6.295 -9.893 23.058 1.00 94.25 281 GLN A CA 1
ATOM 2203 C C . GLN A 1 281 ? -7.306 -8.740 23.113 1.00 94.25 281 GLN A C 1
ATOM 2205 O O . GLN A 1 281 ? -7.324 -7.996 24.092 1.00 94.25 281 GLN A O 1
ATOM 2210 N N . LEU A 1 282 ? -8.225 -8.652 22.142 1.00 93.81 282 LEU A N 1
ATOM 2211 C CA . LEU A 1 282 ? -9.286 -7.638 22.133 1.00 93.81 282 LEU A CA 1
ATOM 2212 C C . LEU A 1 282 ? -10.217 -7.744 23.352 1.00 93.81 282 LEU A C 1
ATOM 2214 O O . LEU A 1 282 ? -10.639 -6.729 23.901 1.00 93.81 282 LEU A O 1
ATOM 2218 N N . ARG A 1 283 ? -10.499 -8.964 23.829 1.00 92.12 283 ARG A N 1
ATOM 2219 C CA . ARG A 1 283 ? -11.296 -9.182 25.054 1.00 92.12 283 ARG A CA 1
ATOM 2220 C C . ARG A 1 283 ? -10.617 -8.626 26.307 1.00 92.12 283 ARG A C 1
ATOM 2222 O O . ARG A 1 283 ? -11.303 -8.288 27.274 1.00 92.12 283 ARG A O 1
ATOM 2229 N N . LEU A 1 284 ? -9.285 -8.593 26.316 1.00 90.81 284 LEU A N 1
ATOM 2230 C CA . LEU A 1 284 ? -8.466 -8.160 27.450 1.00 90.81 284 LEU A CA 1
ATOM 2231 C C . LEU A 1 284 ? -8.041 -6.690 27.353 1.00 90.81 284 LEU A C 1
ATOM 2233 O O . LEU A 1 284 ? -7.697 -6.100 28.382 1.00 90.81 284 LEU A O 1
ATOM 2237 N N . ALA A 1 285 ? -8.088 -6.111 26.151 1.00 90.19 285 ALA A N 1
ATOM 2238 C CA . ALA A 1 285 ? -7.621 -4.765 25.870 1.00 90.19 285 ALA A CA 1
ATOM 2239 C C . ALA A 1 285 ? -8.381 -3.714 26.708 1.00 90.19 285 ALA A C 1
ATOM 2241 O O . ALA A 1 285 ? -9.617 -3.696 26.718 1.00 90.19 285 ALA A O 1
ATOM 2242 N N . PRO A 1 286 ? -7.670 -2.844 27.447 1.00 85.44 286 PRO A N 1
ATOM 2243 C CA . PRO A 1 286 ? -8.297 -1.768 28.198 1.00 85.44 286 PRO A CA 1
ATOM 2244 C C . PRO A 1 286 ? -8.770 -0.653 27.255 1.00 85.44 286 PRO A C 1
ATOM 2246 O O . PRO A 1 286 ? -8.041 -0.241 26.358 1.00 85.44 286 PRO A O 1
ATOM 2249 N N . HIS A 1 287 ? -9.968 -0.119 27.492 1.00 87.06 287 HIS A N 1
ATOM 2250 C CA . HIS A 1 287 ? -10.464 1.077 26.809 1.00 87.06 287 HIS A CA 1
ATOM 2251 C C . HIS A 1 287 ? -11.258 1.970 27.768 1.00 87.06 287 HIS A C 1
ATOM 2253 O O . HIS A 1 287 ? -11.884 1.480 28.704 1.00 87.06 287 HIS A O 1
ATOM 2259 N N . ALA A 1 288 ? -11.255 3.284 27.523 1.00 85.44 288 ALA A N 1
ATOM 2260 C CA . ALA A 1 288 ? -11.917 4.284 28.369 1.00 85.44 288 ALA A CA 1
ATOM 2261 C C . ALA A 1 288 ? -13.368 4.628 27.946 1.00 85.44 288 ALA A C 1
ATOM 2263 O O . ALA A 1 288 ? -14.004 5.477 28.557 1.00 85.44 288 ALA A O 1
ATOM 2264 N N . LEU A 1 289 ? -13.895 3.975 26.905 1.00 89.19 289 LEU A N 1
ATOM 2265 C CA . LEU A 1 289 ? -15.158 4.340 26.244 1.00 89.19 289 LEU A CA 1
ATOM 2266 C C . LEU A 1 289 ? -16.433 3.902 26.988 1.00 89.19 289 LEU A C 1
ATOM 2268 O O . LEU A 1 289 ? -16.530 2.760 27.447 1.00 89.19 289 LEU A O 1
ATOM 2272 N N . SER A 1 290 ? -17.434 4.783 27.049 1.00 89.44 290 SER A N 1
ATOM 2273 C CA . SER A 1 290 ? -18.749 4.508 27.642 1.00 89.44 290 SER A CA 1
ATOM 2274 C C . SER A 1 290 ? -19.634 3.639 26.731 1.00 89.44 290 SER A C 1
ATOM 2276 O O . SER A 1 290 ? -19.346 3.439 25.555 1.00 89.44 290 SER A O 1
ATOM 2278 N N . LEU A 1 291 ? -20.703 3.069 27.301 1.00 90.38 291 LEU A N 1
ATOM 2279 C CA . LEU A 1 291 ? -21.743 2.348 26.557 1.00 90.38 291 LEU A CA 1
ATOM 2280 C C . LEU A 1 291 ? -22.936 3.287 26.299 1.00 90.38 291 LEU A C 1
ATOM 2282 O O . LEU A 1 291 ? -23.209 4.112 27.174 1.00 90.38 291 LEU A O 1
ATOM 2286 N N . PRO A 1 292 ? -23.689 3.133 25.191 1.00 92.94 292 PRO A N 1
ATOM 2287 C CA . PRO A 1 292 ? -23.509 2.152 24.113 1.00 92.94 292 PRO A CA 1
ATOM 2288 C C . PRO A 1 292 ? -22.247 2.412 23.273 1.00 92.94 292 PRO A C 1
ATOM 2290 O O . PRO A 1 292 ? -21.804 3.551 23.128 1.00 92.94 292 PRO A O 1
ATOM 2293 N N . LEU A 1 293 ? -21.650 1.331 22.768 1.00 93.44 293 LEU A N 1
ATOM 2294 C CA . LEU A 1 293 ? -20.368 1.353 22.062 1.00 93.44 293 LEU A CA 1
ATOM 2295 C C . LEU A 1 293 ? -20.499 0.661 20.705 1.00 93.44 293 LEU A C 1
ATOM 2297 O O . LEU A 1 293 ? -20.956 -0.481 20.634 1.00 93.44 293 LEU A O 1
ATOM 2301 N N . ASN A 1 294 ? -20.011 1.322 19.660 1.00 95.69 294 ASN A N 1
ATOM 2302 C CA . ASN A 1 294 ? -19.790 0.717 18.355 1.00 95.69 294 ASN A CA 1
ATOM 2303 C C . ASN A 1 294 ? -18.343 0.251 18.248 1.00 95.69 294 ASN A C 1
ATOM 2305 O O . ASN A 1 294 ? -17.411 1.039 18.400 1.00 95.69 294 ASN A O 1
ATOM 2309 N N . LEU A 1 295 ? -18.162 -1.038 17.981 1.00 97.00 295 LEU A N 1
ATOM 2310 C CA . LEU A 1 295 ? -16.862 -1.660 17.798 1.00 97.00 295 LEU A CA 1
ATOM 2311 C C . LEU A 1 295 ? -16.692 -2.088 16.342 1.00 97.00 295 LEU A C 1
ATOM 2313 O O . LEU A 1 295 ? -17.335 -3.030 15.889 1.00 97.00 295 LEU A O 1
ATOM 2317 N N . TRP A 1 296 ? -15.789 -1.439 15.620 1.00 97.69 296 TRP A N 1
ATOM 2318 C CA . TRP A 1 296 ? -15.388 -1.861 14.282 1.00 97.69 296 TRP A CA 1
ATOM 2319 C C . TRP A 1 296 ? -14.157 -2.750 14.352 1.00 97.69 296 TRP A C 1
ATOM 2321 O O . TRP A 1 296 ? -13.123 -2.350 14.882 1.00 97.69 296 TRP A O 1
ATOM 2331 N N . ALA A 1 297 ? -14.252 -3.952 13.793 1.00 97.19 297 ALA A N 1
ATOM 2332 C CA . ALA A 1 297 ? -13.139 -4.887 13.719 1.00 97.19 297 ALA A CA 1
ATOM 2333 C C . ALA A 1 297 ? -12.602 -4.971 12.286 1.00 97.19 297 ALA A C 1
ATOM 2335 O O . ALA A 1 297 ? -13.252 -5.534 11.399 1.00 97.19 297 ALA A O 1
ATOM 2336 N N . ILE A 1 298 ? -11.406 -4.425 12.069 1.00 96.38 298 ILE A N 1
ATOM 2337 C CA . ILE A 1 298 ? -10.690 -4.461 10.793 1.00 96.38 298 ILE A CA 1
ATOM 2338 C C . ILE A 1 298 ? -9.783 -5.687 10.769 1.00 96.38 298 ILE A C 1
ATOM 2340 O O . ILE A 1 298 ? -8.973 -5.914 11.679 1.00 96.38 298 ILE A O 1
ATOM 2344 N N . ALA A 1 299 ? -9.913 -6.469 9.704 1.00 94.62 299 ALA A N 1
ATOM 2345 C CA . ALA A 1 299 ? -9.132 -7.672 9.500 1.00 94.62 299 ALA A CA 1
ATOM 2346 C C . ALA A 1 299 ? -8.294 -7.612 8.227 1.00 94.62 299 ALA A C 1
ATOM 2348 O O . ALA A 1 299 ? -8.585 -6.883 7.281 1.00 94.62 299 ALA A O 1
ATOM 2349 N N . SER A 1 300 ? -7.239 -8.418 8.207 1.00 89.31 300 SER A N 1
ATOM 2350 C CA . SER A 1 300 ? -6.388 -8.591 7.034 1.00 89.31 300 SER A CA 1
ATOM 2351 C C . SER A 1 300 ? -7.108 -9.179 5.816 1.00 89.31 300 SER A C 1
ATOM 2353 O O . SER A 1 300 ? -8.177 -9.796 5.936 1.00 89.31 300 SER A O 1
ATOM 2355 N N . PRO A 1 301 ? -6.526 -9.021 4.612 1.00 86.19 301 PRO A N 1
ATOM 2356 C CA . PRO A 1 301 ? -7.125 -9.507 3.382 1.00 86.19 301 PRO A CA 1
ATOM 2357 C C . PRO A 1 301 ? -7.326 -11.021 3.434 1.00 86.19 301 PRO A C 1
ATOM 2359 O O . PRO A 1 301 ? -6.419 -11.773 3.774 1.00 86.19 301 PRO A O 1
ATOM 2362 N N . GLY A 1 302 ? -8.522 -11.469 3.056 1.00 85.19 302 GLY A N 1
ATOM 2363 C CA . GLY A 1 302 ? -8.865 -12.892 2.969 1.00 85.19 302 GLY A CA 1
ATOM 2364 C C . GLY A 1 302 ? -9.858 -13.368 4.025 1.00 85.19 302 GLY A C 1
ATOM 2365 O O . GLY A 1 302 ? -10.509 -14.386 3.794 1.00 85.19 302 GLY A O 1
ATOM 2366 N N . MET A 1 303 ? -10.055 -12.608 5.108 1.00 90.12 303 MET A N 1
ATOM 2367 C CA . MET A 1 303 ? -11.103 -12.900 6.087 1.00 90.12 303 MET A CA 1
ATOM 2368 C C . MET A 1 303 ? -12.498 -12.733 5.464 1.00 90.12 303 MET A C 1
ATOM 2370 O O . MET A 1 303 ? -12.769 -11.752 4.761 1.00 90.12 303 MET A O 1
ATOM 2374 N N . LYS A 1 304 ? -13.375 -13.715 5.687 1.00 90.50 304 LYS A N 1
ATOM 2375 C CA . LYS A 1 304 ? -14.771 -13.709 5.231 1.00 90.50 304 LYS A CA 1
ATOM 2376 C C . LYS A 1 304 ? -15.690 -13.352 6.394 1.00 90.50 304 LYS A C 1
ATOM 2378 O O . LYS A 1 304 ? -15.346 -13.564 7.550 1.00 90.50 304 LYS A O 1
ATOM 2383 N N . THR A 1 305 ? -16.904 -12.896 6.093 1.00 91.12 305 THR A N 1
ATOM 2384 C CA . THR A 1 305 ? -17.922 -12.540 7.100 1.00 91.12 305 THR A CA 1
ATOM 2385 C C . THR A 1 305 ? -18.175 -13.669 8.105 1.00 91.12 305 THR A C 1
ATOM 2387 O O . THR A 1 305 ? -18.262 -13.424 9.299 1.00 91.12 305 THR A O 1
ATOM 2390 N N . LYS A 1 306 ? -18.195 -14.927 7.642 1.00 92.12 306 LYS A N 1
ATOM 2391 C CA . LYS A 1 306 ? -18.387 -16.114 8.494 1.00 92.12 306 LYS A CA 1
ATOM 2392 C C . LYS A 1 306 ? -17.234 -16.408 9.464 1.00 92.12 306 LYS A C 1
ATOM 2394 O O . LYS A 1 306 ? -17.408 -17.214 10.370 1.00 92.12 306 LYS A O 1
ATOM 2399 N N . ASP A 1 307 ? -16.062 -15.820 9.232 1.00 92.81 307 ASP A N 1
ATOM 2400 C CA . ASP A 1 307 ? -14.877 -16.034 10.064 1.00 92.81 307 ASP A CA 1
ATOM 2401 C C . ASP A 1 307 ? -14.865 -15.069 11.267 1.00 92.81 307 ASP A C 1
ATOM 2403 O O . ASP A 1 307 ? -14.083 -15.249 12.203 1.00 92.81 307 ASP A O 1
ATOM 2407 N N . TYR A 1 308 ? -15.734 -14.047 11.263 1.00 95.44 308 TYR A N 1
ATOM 2408 C CA . TYR A 1 308 ? -15.959 -13.190 12.423 1.00 95.44 308 TYR A CA 1
ATOM 2409 C C . TYR A 1 308 ? -16.776 -13.938 13.483 1.00 95.44 308 TYR A C 1
ATOM 2411 O O . TYR A 1 308 ? -17.736 -14.639 13.148 1.00 95.44 308 TYR A O 1
ATOM 2419 N N . PRO A 1 309 ? -16.441 -13.786 14.776 1.00 96.12 309 PRO A N 1
ATOM 2420 C CA . PRO A 1 309 ? -17.249 -14.371 15.831 1.00 96.12 309 PRO A CA 1
ATOM 2421 C C . PRO A 1 309 ? -18.638 -13.707 15.847 1.00 96.12 309 PRO A C 1
ATOM 2423 O O . PRO A 1 309 ? -18.723 -12.489 15.704 1.00 96.12 309 PRO A O 1
ATOM 2426 N N . PRO A 1 310 ? -19.732 -14.458 16.065 1.00 96.25 310 PRO A N 1
ATOM 2427 C CA . PRO A 1 310 ? -21.082 -13.884 16.091 1.00 96.25 310 PRO A CA 1
ATOM 2428 C C . PRO A 1 310 ? -21.281 -12.922 17.271 1.00 96.25 310 PRO A C 1
ATOM 2430 O O . PRO A 1 310 ? -22.077 -11.985 17.203 1.00 96.25 310 PRO A O 1
ATOM 2433 N N . THR A 1 311 ? -20.543 -13.150 18.359 1.00 96.38 311 THR A N 1
ATOM 2434 C CA . THR A 1 311 ? -20.513 -12.292 19.538 1.00 96.38 311 THR A CA 1
ATOM 2435 C C . THR A 1 311 ? -19.085 -12.096 20.024 1.00 96.38 311 THR A C 1
ATOM 2437 O O . THR A 1 311 ? -18.245 -13.001 19.974 1.00 96.38 311 THR A O 1
ATOM 2440 N N . LEU A 1 312 ? -18.804 -10.900 20.527 1.00 94.94 312 LEU A N 1
ATOM 2441 C CA . LEU A 1 312 ? -17.498 -10.533 21.049 1.00 94.94 312 LEU A CA 1
ATOM 2442 C C . LEU A 1 312 ? -17.661 -9.880 22.417 1.00 94.94 312 LEU A C 1
ATOM 2444 O O . LEU A 1 312 ? -18.491 -8.999 22.598 1.00 94.94 312 LEU A O 1
ATOM 2448 N N . THR A 1 313 ? -16.875 -10.309 23.399 1.00 93.44 313 THR A N 1
ATOM 2449 C CA . THR A 1 313 ? -16.922 -9.724 24.742 1.00 93.44 313 THR A CA 1
ATOM 2450 C C . THR A 1 313 ? -15.804 -8.708 24.916 1.00 93.44 313 THR A C 1
ATOM 2452 O O . THR A 1 313 ? -14.647 -9.085 24.786 1.00 93.44 313 THR A O 1
ATOM 2455 N N . VAL A 1 314 ? -16.099 -7.467 25.283 1.00 93.12 314 VAL A N 1
ATOM 2456 C CA . VAL A 1 314 ? -15.065 -6.458 25.585 1.00 93.12 314 VAL A CA 1
ATOM 2457 C C . VAL A 1 314 ? -15.115 -6.026 27.048 1.00 93.12 314 VAL A C 1
ATOM 2459 O O . VAL A 1 314 ? -16.134 -6.179 27.734 1.00 93.12 314 VAL A O 1
ATOM 2462 N N . ARG A 1 315 ? -13.980 -5.561 27.573 1.00 90.50 315 ARG A N 1
ATOM 2463 C CA . ARG A 1 315 ? -13.822 -5.162 28.977 1.00 90.50 315 ARG A CA 1
ATOM 2464 C C . ARG A 1 315 ? -14.357 -3.748 29.197 1.00 90.50 315 ARG A C 1
ATOM 2466 O O . ARG A 1 315 ? -14.000 -2.843 28.467 1.00 90.50 315 ARG A O 1
ATOM 2473 N N . ARG A 1 316 ? -15.140 -3.509 30.253 1.00 86.81 316 ARG A N 1
ATOM 2474 C CA . ARG A 1 316 ? -15.613 -2.145 30.559 1.00 86.81 316 ARG A CA 1
ATOM 2475 C C . ARG A 1 316 ? -14.506 -1.237 31.131 1.00 86.81 316 ARG A C 1
ATOM 2477 O O . ARG A 1 316 ? -13.662 -1.736 31.879 1.00 86.81 316 ARG A O 1
ATOM 2484 N N . PRO A 1 317 ? -14.583 0.094 30.912 1.00 78.44 317 PRO A N 1
ATOM 2485 C CA . PRO A 1 317 ? -13.594 1.064 31.403 1.00 78.44 317 PRO A CA 1
ATOM 2486 C C . PRO A 1 317 ? -13.401 1.060 32.918 1.00 78.44 317 PRO A C 1
ATOM 2488 O O . PRO A 1 317 ? -12.281 1.078 33.408 1.00 78.44 317 PRO A O 1
ATOM 2491 N N . ASN A 1 318 ? -14.509 0.991 33.663 1.00 74.56 318 ASN A N 1
ATOM 2492 C CA . ASN A 1 318 ? -14.529 1.241 35.108 1.00 74.56 318 ASN A CA 1
ATOM 2493 C C . ASN A 1 318 ? -14.970 0.035 35.949 1.00 74.56 318 ASN A C 1
ATOM 2495 O O . ASN A 1 318 ? -15.236 0.170 37.141 1.00 74.56 318 ASN A O 1
ATOM 2499 N N . ARG A 1 319 ? -15.083 -1.163 35.359 1.00 70.44 319 ARG A N 1
ATOM 2500 C CA . ARG A 1 319 ? -15.423 -2.394 36.097 1.00 70.44 319 ARG A CA 1
ATOM 2501 C C . ARG A 1 319 ? -14.703 -3.595 35.490 1.00 70.44 319 ARG A C 1
ATOM 2503 O O . ARG A 1 319 ? -14.534 -3.664 34.281 1.00 70.44 319 ARG A O 1
ATOM 2510 N N . LYS A 1 320 ? -14.406 -4.617 36.306 1.00 75.44 320 LYS A N 1
ATOM 2511 C CA . LYS A 1 320 ? -13.996 -5.958 35.822 1.00 75.44 320 LYS A CA 1
ATOM 2512 C C . LYS A 1 320 ? -15.098 -6.673 35.009 1.00 75.44 320 LYS A C 1
ATOM 2514 O O . LYS A 1 320 ? -14.891 -7.787 34.541 1.00 75.44 320 LYS A O 1
ATOM 2519 N N . ALA A 1 321 ? -16.267 -6.048 34.855 1.00 84.00 321 ALA A N 1
ATOM 2520 C CA . ALA A 1 321 ? -17.380 -6.563 34.076 1.00 84.00 321 ALA A CA 1
ATOM 2521 C C . ALA A 1 321 ? -17.081 -6.521 32.571 1.00 84.00 321 ALA A C 1
ATOM 2523 O O . ALA A 1 321 ? -16.455 -5.585 32.066 1.00 84.00 321 ALA A O 1
ATOM 2524 N N . ARG A 1 322 ? -17.579 -7.529 31.857 1.00 88.62 322 ARG A N 1
ATOM 2525 C CA . ARG A 1 322 ? -17.518 -7.621 30.396 1.00 88.62 322 ARG A CA 1
ATOM 2526 C C . ARG A 1 322 ? -18.870 -7.235 29.802 1.00 88.62 322 ARG A C 1
ATOM 2528 O O . ARG A 1 322 ? -19.903 -7.395 30.453 1.00 88.62 322 ARG A O 1
ATOM 2535 N N . VAL A 1 323 ? -18.860 -6.700 28.590 1.00 91.69 323 VAL A N 1
ATOM 2536 C CA . VAL A 1 323 ? -20.063 -6.463 27.785 1.00 91.69 323 VAL A CA 1
ATOM 2537 C C . VAL A 1 323 ? -19.990 -7.334 26.543 1.00 91.69 323 VAL A C 1
ATOM 2539 O O . VAL A 1 323 ? -18.925 -7.457 25.942 1.00 91.69 323 VAL A O 1
ATOM 2542 N N . THR A 1 324 ? -21.105 -7.966 26.197 1.00 95.00 324 THR A N 1
ATOM 2543 C CA . THR A 1 324 ? -21.229 -8.757 24.975 1.00 95.00 324 THR A CA 1
ATOM 2544 C C . THR A 1 324 ? -21.724 -7.849 23.864 1.00 95.00 324 THR A C 1
ATOM 2546 O O . THR A 1 324 ? -22.762 -7.207 24.007 1.00 95.00 324 THR A O 1
ATOM 2549 N N . CYS A 1 325 ? -20.977 -7.808 22.772 1.00 96.19 325 CYS A N 1
ATOM 2550 C CA . CYS A 1 325 ? -21.307 -7.094 21.555 1.00 96.19 325 CYS A CA 1
ATOM 2551 C C . CYS A 1 325 ? -21.737 -8.109 20.499 1.00 96.19 325 CYS A C 1
ATOM 2553 O O . CYS A 1 325 ? -21.086 -9.147 20.337 1.00 96.19 325 CYS A O 1
ATOM 2555 N N . ALA A 1 326 ? -22.830 -7.825 19.803 1.00 97.31 326 ALA A N 1
ATOM 2556 C CA . ALA A 1 326 ? -23.340 -8.670 18.731 1.00 97.31 326 ALA A CA 1
ATOM 2557 C C . ALA A 1 326 ? -22.915 -8.107 17.375 1.00 97.31 326 ALA A C 1
ATOM 2559 O O . ALA A 1 326 ? -22.795 -6.891 17.213 1.00 97.31 326 ALA A O 1
ATOM 2560 N N . ILE A 1 327 ? -22.677 -8.993 16.411 1.00 96.88 327 ILE A N 1
ATOM 2561 C CA . ILE A 1 327 ? -22.410 -8.596 15.030 1.00 96.88 327 ILE A CA 1
ATOM 2562 C C . ILE A 1 327 ? -23.634 -7.881 14.437 1.00 96.88 327 ILE A C 1
ATOM 2564 O O . ILE A 1 327 ? -24.766 -8.326 14.630 1.00 96.88 327 ILE A O 1
ATOM 2568 N N . ALA A 1 328 ? -23.411 -6.781 13.718 1.00 97.06 328 ALA A N 1
ATOM 2569 C CA . ALA A 1 328 ? -24.450 -6.104 12.947 1.00 97.06 328 ALA A CA 1
ATOM 2570 C C . ALA A 1 328 ? -24.352 -6.573 11.478 1.00 97.06 328 ALA A C 1
ATOM 2572 O O . ALA A 1 328 ? -23.461 -6.114 10.757 1.00 97.06 328 ALA A O 1
ATOM 2573 N N . PRO A 1 329 ? -25.192 -7.527 11.031 1.00 94.56 329 PRO A N 1
ATOM 2574 C CA . PRO A 1 329 ? -24.984 -8.244 9.767 1.00 94.56 329 PRO A CA 1
ATOM 2575 C C . PRO A 1 329 ? -25.041 -7.336 8.531 1.00 94.56 329 PRO A C 1
ATOM 2577 O O . PRO A 1 329 ? -24.358 -7.612 7.548 1.00 94.56 329 PRO A O 1
ATOM 2580 N N . ASP A 1 330 ? -25.788 -6.234 8.607 1.00 96.50 330 ASP A N 1
ATOM 2581 C CA . ASP A 1 330 ? -25.945 -5.273 7.509 1.00 96.50 330 ASP A CA 1
ATOM 2582 C C . ASP A 1 330 ? -24.724 -4.350 7.327 1.00 96.50 330 ASP A C 1
ATOM 2584 O O . ASP A 1 330 ? -24.625 -3.635 6.333 1.00 96.50 330 ASP A O 1
ATOM 2588 N N . TYR A 1 331 ? -23.772 -4.385 8.265 1.00 96.25 331 TYR A N 1
ATOM 2589 C CA . TYR A 1 331 ? -22.617 -3.483 8.334 1.00 96.25 331 TYR A CA 1
ATOM 2590 C C . TYR A 1 331 ? -21.296 -4.243 8.170 1.00 96.25 331 TYR A C 1
ATOM 2592 O O . TYR A 1 331 ? -20.351 -4.103 8.956 1.00 96.25 331 TYR A O 1
ATOM 2600 N N . PHE A 1 332 ? -21.257 -5.085 7.137 1.00 96.44 332 PHE A N 1
ATOM 2601 C CA . PHE A 1 332 ? -20.041 -5.711 6.634 1.00 96.44 332 PHE A CA 1
ATOM 2602 C C . PHE A 1 332 ? -19.594 -5.018 5.349 1.00 96.44 332 PHE A C 1
ATOM 2604 O O . PHE A 1 332 ? -20.331 -4.978 4.363 1.00 96.44 332 PHE A O 1
ATOM 2611 N N . HIS A 1 333 ? -18.352 -4.550 5.323 1.00 95.62 333 HIS A N 1
ATOM 2612 C CA . HIS A 1 333 ? -17.797 -3.861 4.164 1.00 95.62 333 HIS A CA 1
ATOM 2613 C C . HIS A 1 333 ? -16.437 -4.441 3.775 1.00 95.62 333 HIS A C 1
ATOM 2615 O O . HIS A 1 333 ? -15.715 -5.019 4.592 1.00 95.62 333 HIS A O 1
ATOM 2621 N N . ARG A 1 334 ? -16.078 -4.292 2.493 1.00 92.25 334 ARG A N 1
ATOM 2622 C CA . ARG A 1 334 ? -14.810 -4.789 1.949 1.00 92.25 334 ARG A CA 1
ATOM 2623 C C . ARG A 1 334 ? -14.258 -3.853 0.880 1.00 92.25 334 ARG A C 1
ATOM 2625 O O . ARG A 1 334 ? -14.657 -3.931 -0.279 1.00 92.25 334 ARG A O 1
ATOM 2632 N N . ILE A 1 335 ? -13.285 -3.028 1.259 1.00 85.94 335 ILE A N 1
ATOM 2633 C CA . ILE A 1 335 ? -12.575 -2.112 0.350 1.00 85.94 335 ILE A CA 1
ATOM 2634 C C . ILE A 1 335 ? -11.080 -2.421 0.443 1.00 85.94 335 ILE A C 1
ATOM 2636 O O . ILE A 1 335 ? -10.336 -1.823 1.217 1.00 85.94 335 ILE A O 1
ATOM 2640 N N . GLY A 1 336 ? -10.652 -3.474 -0.257 1.00 84.94 336 GLY A N 1
ATOM 2641 C CA . GLY A 1 336 ? -9.319 -4.075 -0.097 1.00 84.94 336 GLY A CA 1
ATOM 2642 C C . GLY A 1 336 ? -9.174 -4.907 1.187 1.00 84.94 336 GLY A C 1
ATOM 2643 O O . GLY A 1 336 ? -8.673 -6.030 1.129 1.00 84.94 336 GLY A O 1
ATOM 2644 N N . PHE A 1 337 ? -9.709 -4.416 2.308 1.00 90.56 337 PHE A N 1
ATOM 2645 C CA . PHE A 1 337 ? -9.743 -5.091 3.608 1.00 90.56 337 PHE A CA 1
ATOM 2646 C C . PHE A 1 337 ? -11.181 -5.233 4.122 1.00 90.56 337 PHE A C 1
ATOM 2648 O O . PHE A 1 337 ? -11.992 -4.328 3.904 1.00 90.56 337 PHE A O 1
ATOM 2655 N N . PRO A 1 338 ? -11.524 -6.360 4.766 1.00 95.19 338 PRO A N 1
ATOM 2656 C CA . PRO A 1 338 ? -12.808 -6.534 5.429 1.00 95.19 338 PRO A CA 1
ATOM 2657 C C . PRO A 1 338 ? -12.859 -5.802 6.778 1.00 95.19 338 PRO A C 1
ATOM 2659 O O . PRO A 1 338 ? -11.909 -5.840 7.567 1.00 95.19 338 PRO A O 1
ATOM 2662 N N . TYR A 1 339 ? -13.993 -5.169 7.056 1.00 96.56 339 TYR A N 1
ATOM 2663 C CA . TYR A 1 339 ? -14.299 -4.587 8.358 1.00 96.56 339 TYR A CA 1
ATOM 2664 C C . TYR A 1 339 ? -15.767 -4.816 8.711 1.00 96.56 339 TYR A C 1
ATOM 2666 O O . TYR A 1 339 ? -16.646 -4.793 7.849 1.00 96.56 339 TYR A O 1
ATOM 2674 N N . GLN A 1 340 ? -16.006 -5.089 9.992 1.00 97.62 340 GLN A N 1
ATOM 2675 C CA . GLN A 1 340 ? -17.299 -5.518 10.517 1.00 97.62 340 GLN A CA 1
ATOM 2676 C C . GLN A 1 340 ? -17.663 -4.705 11.756 1.00 97.62 340 GLN A C 1
ATOM 2678 O O . GLN A 1 340 ? -16.845 -4.586 12.674 1.00 97.62 340 GLN A O 1
ATOM 2683 N N . LEU A 1 341 ? -18.898 -4.206 11.803 1.00 98.00 341 LEU A N 1
ATOM 2684 C CA . LEU A 1 341 ? -19.454 -3.556 12.987 1.00 98.00 341 LEU A CA 1
ATOM 2685 C C . LEU A 1 341 ? -19.988 -4.581 13.999 1.00 98.00 341 LEU A C 1
ATOM 2687 O O . LEU A 1 341 ? -20.714 -5.517 13.648 1.00 98.00 341 LEU A O 1
ATOM 2691 N N . PHE A 1 342 ? -19.675 -4.336 15.266 1.00 97.62 342 PHE A N 1
ATOM 2692 C CA . PHE A 1 342 ? -20.247 -4.961 16.449 1.00 97.62 342 PHE A CA 1
ATOM 2693 C C . PHE A 1 342 ? -20.919 -3.891 17.307 1.00 97.62 342 PHE A C 1
ATOM 2695 O O . PHE A 1 342 ? -20.297 -2.888 17.658 1.00 97.62 342 PHE A O 1
ATOM 2702 N N . GLN A 1 343 ? -22.169 -4.122 17.691 1.00 97.12 343 GLN A N 1
ATOM 2703 C CA . GLN A 1 343 ? -22.921 -3.217 18.556 1.00 97.12 343 GLN A CA 1
ATOM 2704 C C . GLN A 1 343 ? -22.903 -3.738 19.992 1.00 97.12 343 GLN A C 1
ATOM 2706 O O . GLN A 1 343 ? -23.277 -4.883 20.263 1.00 97.12 343 GLN A O 1
ATOM 2711 N N . CYS A 1 344 ? -22.458 -2.894 20.919 1.00 95.06 344 CYS A N 1
ATOM 2712 C CA . CYS A 1 344 ? -22.393 -3.193 22.343 1.00 95.06 344 CYS A CA 1
ATOM 2713 C C . CYS A 1 344 ? -23.487 -2.391 23.073 1.00 95.06 344 CYS A C 1
ATOM 2715 O O . CYS A 1 344 ? -23.298 -1.198 23.346 1.00 95.06 344 CYS A O 1
ATOM 2717 N N . PRO A 1 345 ? -24.637 -3.006 23.398 1.00 94.00 345 PRO A N 1
ATOM 2718 C CA . PRO A 1 345 ? -25.737 -2.300 24.040 1.00 94.00 345 PRO A CA 1
ATOM 2719 C C . PRO A 1 345 ? -25.419 -1.945 25.498 1.00 94.00 345 PRO A C 1
ATOM 2721 O O . PRO A 1 345 ? -24.529 -2.518 26.142 1.00 94.00 345 PRO A O 1
ATOM 2724 N N . LEU A 1 346 ? -26.202 -1.017 26.053 1.00 89.69 346 LEU A N 1
ATOM 2725 C CA . LEU A 1 346 ? -26.248 -0.813 27.498 1.00 89.69 346 LEU A CA 1
ATOM 2726 C C . LEU A 1 346 ? -26.671 -2.125 28.182 1.00 89.69 346 LEU A C 1
ATOM 2728 O O . LEU A 1 346 ? -27.563 -2.815 27.682 1.00 89.69 346 LEU A O 1
ATOM 2732 N N . PRO A 1 347 ? -26.062 -2.498 29.324 1.00 80.69 347 PRO A N 1
ATOM 2733 C CA . PRO A 1 347 ? -26.554 -3.626 30.100 1.00 80.69 347 PRO A CA 1
ATOM 2734 C C . PRO A 1 347 ? -28.013 -3.385 30.467 1.00 80.69 347 PRO A C 1
ATOM 2736 O O . PRO A 1 347 ? -28.322 -2.379 31.105 1.00 80.69 347 PRO A O 1
ATOM 2739 N N . GLN A 1 348 ? -28.889 -4.321 30.106 1.00 72.81 348 GLN A N 1
ATOM 2740 C CA . GLN A 1 348 ? -30.242 -4.318 30.635 1.00 72.81 348 GLN A CA 1
ATOM 2741 C C . GLN A 1 348 ? -30.132 -4.454 32.154 1.00 72.81 348 GLN A C 1
ATOM 2743 O O . GLN A 1 348 ? -29.587 -5.427 32.680 1.00 72.81 348 GLN A O 1
ATOM 2748 N N . ARG A 1 349 ? -30.551 -3.408 32.868 1.00 70.06 349 ARG A N 1
ATOM 2749 C CA . ARG A 1 349 ? -30.732 -3.470 34.312 1.00 70.06 349 ARG A CA 1
ATOM 2750 C C . ARG A 1 349 ? -31.936 -4.387 34.482 1.00 70.06 349 ARG A C 1
ATOM 2752 O O . ARG A 1 349 ? -33.038 -3.947 34.180 1.00 70.06 349 ARG A O 1
ATOM 2759 N N . ASN A 1 350 ? -31.711 -5.653 34.840 1.00 55.56 350 ASN A N 1
ATOM 2760 C CA . ASN A 1 350 ? -32.799 -6.545 35.238 1.00 55.56 350 ASN A CA 1
ATOM 2761 C C . ASN A 1 350 ? -33.602 -5.781 36.301 1.00 55.56 350 ASN A C 1
ATOM 2763 O O . ASN A 1 350 ? -33.040 -5.458 37.351 1.00 55.56 350 ASN A O 1
ATOM 2767 N N . GLN A 1 351 ? -34.813 -5.354 35.936 1.00 40.19 351 GLN A N 1
ATOM 2768 C CA . GLN A 1 351 ? -35.745 -4.684 36.837 1.00 40.19 351 GLN A CA 1
ATOM 2769 C C . GLN A 1 351 ? -36.311 -5.694 37.821 1.00 40.19 351 GLN A C 1
ATOM 2771 O O . GLN A 1 351 ? -36.536 -6.851 37.395 1.00 40.19 351 GLN A O 1
#

Foldseek 3Di:
DDPPDPPPDDDPVVVVVVVVVVVVVVVVLVVLLVVLVVVQCVPPVCVLVLVLLVVLLVLLVVLVVCCCPVVVDPCVVVVVPPPRNCVSVVVSSVSSNDPVVPVVVVVVVVVVVVVVVVVVVVVVVVVVVVVVVVVVVVVVVVVVVVVVVPVVDDDDDDDDDDDDDDDDDDDDDDDDDDDDDDDDPPPSVVVSVVVSVVVSVCVVVCVVPPVLQPLLVVLCLQCVPLVFAEEEEQEDADVVSVVVQVSNVVNNVVVNVVSDPHDHYYHYFYQNPHVVVSLVCQQVDADQHDPFYKYKYWDAPPDDPVNDDQWGWHAYNPDNDIFIWGWDSVSWDCRNTIMTITTTHDPDPPD